Protein AF-A0A9C9DGB1-F1 (afdb_monomer)

Mean predicted aligned error: 21.45 Å

Foldseek 3Di:
DDDDDDDDDDDDDDDDDDDDDDDDDDPPPVVVVVVVVVVCVPVVVVVVVCVVVVPPPDPPPDPDDPPDPPPPPPPPPPPPDPVVVVVVPPPDPDPPPPPPPDDPDDDDDDPPPPPPPPDQQADKDWDWDQDPNETFIWIAGSVRHPIDTLDDDPWYKDQWEAAPVRQKIWTWTCRVVPATFIWIAGRPVRDIDTDDDQQHHWHNWYADNVRPDIDIDTPGGPPPDD

Solvent-accessible surface area (backbone atoms only — not comparable to full-atom values): 14878 Å² total; per-residue (Å²): 138,88,81,85,83,86,88,88,84,92,87,90,85,91,81,84,85,82,81,82,80,87,74,86,81,71,84,70,68,69,63,64,63,58,62,60,54,62,58,48,69,56,50,54,59,52,53,50,51,52,55,64,63,64,64,78,72,73,77,73,79,76,82,74,73,80,85,76,78,78,77,74,78,70,74,73,78,82,80,73,72,54,69,70,61,61,60,67,65,55,71,73,75,75,77,81,74,73,72,78,74,84,71,88,84,76,94,70,78,82,79,78,79,76,71,82,81,80,51,46,91,77,33,74,41,65,44,77,38,85,53,99,91,24,38,22,36,27,38,22,37,51,83,70,46,79,73,39,80,70,52,93,65,101,35,48,31,44,48,64,27,71,40,89,85,68,52,35,36,32,23,16,30,32,76,82,75,82,45,28,27,37,32,42,31,36,68,84,82,66,48,75,43,79,77,54,76,86,41,38,41,29,39,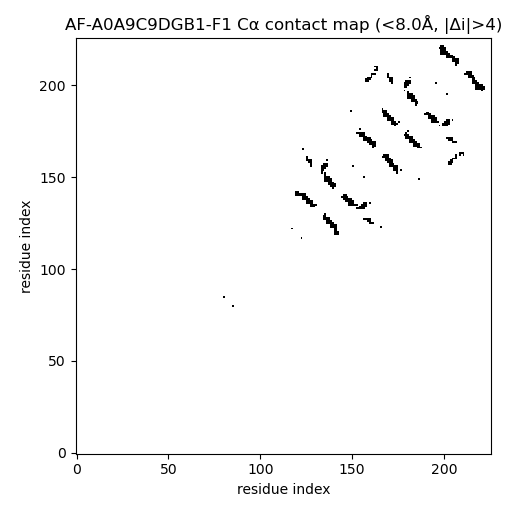60,38,41,68,40,92,84,69,84,47,74,50,65,48,63,74,51,35,83,83,73,88,125

Structure (mmCIF, N/CA/C/O backbone):
data_AF-A0A9C9DGB1-F1
#
_entry.id   AF-A0A9C9DGB1-F1
#
loop_
_atom_site.group_PDB
_atom_site.id
_atom_site.type_symbol
_atom_site.label_atom_id
_atom_site.label_alt_id
_atom_site.label_comp_id
_atom_site.label_asym_id
_atom_site.label_entity_id
_atom_site.label_seq_id
_atom_site.pdbx_PDB_ins_code
_atom_site.Cartn_x
_atom_site.Cartn_y
_atom_site.Cartn_z
_atom_site.occupancy
_atom_site.B_iso_or_equiv
_atom_site.auth_seq_id
_atom_site.auth_comp_id
_atom_site.auth_asym_id
_atom_site.auth_atom_id
_atom_site.pdbx_PDB_model_num
ATOM 1 N N . MET A 1 1 ? -6.571 -62.628 -13.369 1.00 40.06 1 MET A N 1
ATOM 2 C CA . MET A 1 1 ? -6.022 -63.905 -13.867 1.00 40.06 1 MET A CA 1
ATOM 3 C C . MET A 1 1 ? -4.765 -63.594 -14.648 1.00 40.06 1 MET A C 1
ATOM 5 O O . MET A 1 1 ? -4.803 -62.831 -15.600 1.00 40.06 1 MET A O 1
ATOM 9 N N . THR A 1 2 ? -3.661 -64.080 -14.106 1.00 45.34 2 THR A N 1
ATOM 10 C CA . THR A 1 2 ? -2.271 -63.980 -14.550 1.00 45.34 2 THR A CA 1
ATOM 11 C C . THR A 1 2 ? -2.019 -64.816 -15.803 1.00 45.34 2 THR A C 1
ATOM 13 O O . THR A 1 2 ? -2.520 -65.935 -15.855 1.00 45.34 2 THR A O 1
ATOM 16 N N . HIS A 1 3 ? -1.185 -64.341 -16.733 1.00 42.41 3 HIS A N 1
ATOM 17 C CA . HIS A 1 3 ? -0.036 -65.129 -17.202 1.00 42.41 3 HIS A CA 1
ATOM 18 C C . HIS A 1 3 ? 0.876 -64.328 -18.141 1.00 42.41 3 HIS A C 1
ATOM 20 O O . HIS A 1 3 ? 0.521 -64.026 -19.276 1.00 42.41 3 HIS A O 1
ATOM 26 N N . GLU A 1 4 ? 2.079 -64.044 -17.652 1.00 48.31 4 GLU A N 1
ATOM 27 C CA . GLU A 1 4 ? 3.292 -63.985 -18.468 1.00 48.31 4 GLU A CA 1
ATOM 28 C C . GLU A 1 4 ? 3.769 -65.430 -18.726 1.00 48.31 4 GLU A C 1
ATOM 30 O O . GLU A 1 4 ? 3.515 -66.313 -17.893 1.00 48.31 4 GLU A O 1
ATOM 35 N N . PRO A 1 5 ? 4.449 -65.693 -19.852 1.00 57.09 5 PRO A N 1
ATOM 36 C CA . PRO A 1 5 ? 5.752 -66.351 -19.720 1.00 57.09 5 PRO A CA 1
ATOM 37 C C . PRO A 1 5 ? 6.808 -65.850 -20.729 1.00 57.09 5 PRO A C 1
ATOM 39 O O . PRO A 1 5 ? 6.536 -65.720 -21.923 1.00 57.09 5 PRO A O 1
ATOM 42 N N . GLY A 1 6 ? 8.042 -65.643 -20.253 1.00 41.38 6 GLY A N 1
ATOM 43 C CA . GLY A 1 6 ? 9.265 -65.661 -21.075 1.00 41.38 6 GLY A CA 1
ATOM 44 C C . GLY A 1 6 ? 9.753 -67.096 -21.367 1.00 41.38 6 GLY A C 1
ATOM 45 O O . GLY A 1 6 ? 8.985 -68.046 -21.235 1.00 41.38 6 GLY A O 1
ATOM 46 N N . PRO A 1 7 ? 11.062 -67.310 -21.590 1.00 59.88 7 PRO A N 1
ATOM 47 C CA . PRO A 1 7 ? 11.860 -66.903 -22.750 1.00 59.88 7 PRO A CA 1
ATOM 48 C C . PRO A 1 7 ? 12.391 -68.132 -23.533 1.00 59.88 7 PRO A C 1
ATOM 50 O O . PRO A 1 7 ? 12.450 -69.237 -22.997 1.00 59.88 7 PRO A O 1
ATOM 53 N N . HIS A 1 8 ? 12.842 -67.943 -24.781 1.00 46.41 8 HIS A N 1
ATOM 54 C CA . HIS A 1 8 ? 13.548 -68.982 -25.546 1.00 46.41 8 HIS A CA 1
ATOM 55 C C . HIS A 1 8 ? 14.978 -68.577 -25.909 1.00 46.41 8 HIS A C 1
ATOM 57 O O . HIS A 1 8 ? 15.263 -67.452 -26.316 1.00 46.41 8 HIS A O 1
ATOM 63 N N . ASP A 1 9 ? 15.842 -69.563 -25.717 1.00 48.66 9 ASP A N 1
ATOM 64 C CA . ASP A 1 9 ? 17.293 -69.544 -25.669 1.00 48.66 9 ASP A CA 1
ATOM 65 C C . ASP A 1 9 ? 17.915 -69.983 -27.020 1.00 48.66 9 ASP A C 1
ATOM 67 O O . ASP A 1 9 ? 17.241 -70.584 -27.857 1.00 48.66 9 ASP A O 1
ATOM 71 N N . HIS A 1 10 ? 19.232 -69.768 -27.145 1.00 43.69 10 HIS A N 1
ATOM 72 C CA . HIS A 1 10 ? 20.198 -70.486 -28.004 1.00 43.69 10 HIS A CA 1
ATOM 73 C C . HIS A 1 10 ? 20.495 -70.025 -29.463 1.00 43.69 10 HIS A C 1
ATOM 75 O O . HIS A 1 10 ? 19.700 -70.178 -30.383 1.00 43.69 10 HIS A O 1
ATOM 81 N N . ILE A 1 11 ? 21.751 -69.607 -29.722 1.00 46.56 11 ILE A N 1
ATOM 82 C CA . ILE A 1 11 ? 22.844 -70.384 -30.382 1.00 46.56 11 ILE A CA 1
ATOM 83 C C . ILE A 1 11 ? 23.931 -69.464 -30.992 1.00 46.56 11 ILE A C 1
ATOM 85 O O . ILE A 1 11 ? 23.680 -68.501 -31.708 1.00 46.56 11 ILE A O 1
ATOM 89 N N . LEU A 1 12 ? 25.177 -69.860 -30.711 1.00 47.72 12 LEU A N 1
ATOM 90 C CA . LEU A 1 12 ? 26.489 -69.291 -31.035 1.00 47.72 12 LEU A CA 1
ATOM 91 C C . LEU A 1 12 ? 26.911 -69.387 -32.518 1.00 47.72 12 LEU A C 1
ATOM 93 O O . LEU A 1 12 ? 26.633 -70.386 -33.176 1.00 47.72 12 LEU A O 1
ATOM 97 N N . LYS A 1 13 ? 27.730 -68.419 -32.969 1.00 48.12 13 LYS A N 1
ATOM 98 C CA . LYS A 1 13 ? 28.865 -68.519 -33.935 1.00 48.12 13 LYS A CA 1
ATOM 99 C C . LYS A 1 13 ? 29.550 -67.133 -33.950 1.00 48.12 13 LYS A C 1
ATOM 101 O O . LYS A 1 13 ? 28.932 -66.159 -34.342 1.00 48.12 13 LYS A O 1
ATOM 106 N N . GLY A 1 14 ? 30.761 -66.895 -33.444 1.00 40.19 14 GLY A N 1
ATOM 107 C CA . GLY A 1 14 ? 32.017 -67.585 -33.726 1.00 40.19 14 GLY A CA 1
ATOM 108 C C . GLY A 1 14 ? 32.743 -66.927 -34.912 1.00 40.19 14 GLY A C 1
ATOM 109 O O . GLY A 1 14 ? 32.701 -67.468 -36.012 1.00 40.19 14 GLY A O 1
ATOM 110 N N . ARG A 1 15 ? 33.413 -65.773 -34.724 1.00 44.28 15 ARG A N 1
ATOM 111 C CA . ARG A 1 15 ? 34.385 -65.242 -35.705 1.00 44.28 15 ARG A CA 1
ATOM 112 C C . ARG A 1 15 ? 35.565 -64.551 -35.012 1.00 44.28 15 ARG A C 1
ATOM 114 O O . ARG A 1 15 ? 35.394 -63.570 -34.299 1.00 44.28 15 ARG A O 1
ATOM 121 N N . ALA A 1 16 ? 36.754 -65.106 -35.230 1.00 51.16 16 ALA A N 1
ATOM 122 C CA . ALA A 1 16 ? 38.028 -64.675 -34.661 1.00 51.16 16 ALA A CA 1
ATO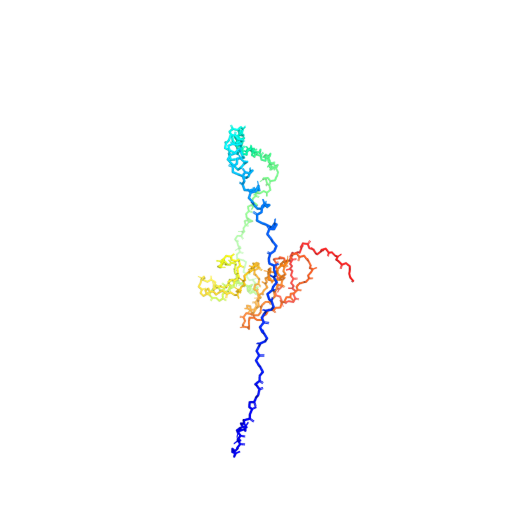M 123 C C . ALA A 1 16 ? 38.501 -63.296 -35.183 1.00 51.16 16 ALA A C 1
ATOM 125 O O . ALA A 1 16 ? 38.245 -62.968 -36.348 1.00 51.16 16 ALA A O 1
ATOM 126 N N . PRO A 1 17 ? 39.243 -62.509 -34.380 1.00 47.97 17 PRO A N 1
ATOM 127 C CA . PRO A 1 17 ? 39.850 -61.256 -34.824 1.00 47.97 17 PRO A CA 1
ATOM 128 C C . PRO A 1 17 ? 41.140 -61.488 -35.636 1.00 47.97 17 PRO A C 1
ATOM 130 O O . PRO A 1 17 ? 42.005 -62.283 -35.272 1.00 47.97 17 PRO A O 1
ATOM 133 N N . ARG A 1 18 ? 41.266 -60.768 -36.760 1.00 46.81 18 ARG A N 1
ATOM 134 C CA . ARG A 1 18 ? 42.451 -60.738 -37.638 1.00 46.81 18 ARG A CA 1
ATOM 135 C C . ARG A 1 18 ? 43.680 -60.183 -36.907 1.00 46.81 18 ARG A C 1
ATOM 137 O O . ARG A 1 18 ? 43.609 -59.124 -36.293 1.00 46.81 18 ARG A O 1
ATOM 144 N N . ALA A 1 19 ? 44.820 -60.850 -37.083 1.00 54.53 19 ALA A N 1
ATOM 145 C CA . ALA A 1 19 ? 46.133 -60.386 -36.643 1.00 54.53 19 ALA A CA 1
ATOM 146 C C . ALA A 1 19 ? 46.572 -59.079 -37.350 1.00 54.53 19 ALA A C 1
ATOM 148 O O . ALA A 1 19 ? 46.277 -58.895 -38.538 1.00 54.53 19 ALA A O 1
ATOM 149 N N . PRO A 1 20 ? 47.320 -58.188 -36.673 1.00 48.75 20 PRO A N 1
ATOM 150 C CA . PRO A 1 20 ? 47.858 -56.980 -37.286 1.00 48.75 20 PRO A CA 1
ATOM 151 C C . PRO A 1 20 ? 49.091 -57.287 -38.152 1.00 48.75 20 PRO A C 1
ATOM 153 O O . PRO A 1 20 ? 50.048 -57.930 -37.723 1.00 48.75 20 PRO A O 1
ATOM 156 N N . ARG A 1 21 ? 49.077 -56.784 -39.393 1.00 46.34 21 ARG A N 1
ATOM 157 C CA . ARG A 1 21 ? 50.212 -56.817 -40.327 1.00 46.34 21 ARG A CA 1
ATOM 158 C C . ARG A 1 21 ? 51.365 -55.951 -39.807 1.00 46.34 21 ARG A C 1
ATOM 160 O O . ARG A 1 21 ? 51.197 -54.764 -39.543 1.00 46.34 21 ARG A O 1
ATOM 167 N N . SER A 1 22 ? 52.551 -56.549 -39.735 1.00 46.19 22 SER A N 1
ATOM 168 C CA . SER A 1 22 ? 53.818 -55.911 -39.381 1.00 46.19 22 SER A CA 1
ATOM 169 C C . SER A 1 22 ? 54.270 -54.906 -40.452 1.00 46.19 22 SER A C 1
ATOM 171 O O . SER A 1 22 ? 54.782 -55.287 -41.507 1.00 46.19 22 SER A O 1
ATOM 173 N N . GLY A 1 23 ? 54.108 -53.611 -40.178 1.00 46.06 23 GLY A N 1
ATOM 174 C CA . GLY A 1 23 ? 54.710 -52.529 -40.958 1.00 46.06 23 GLY A CA 1
ATOM 175 C C . GLY A 1 23 ? 56.120 -52.205 -40.461 1.00 46.06 23 GLY A C 1
ATOM 176 O O . GLY A 1 23 ? 56.299 -51.791 -39.315 1.00 46.06 23 GLY A O 1
ATOM 177 N N . ARG A 1 24 ? 57.121 -52.389 -41.331 1.00 53.22 24 ARG A N 1
ATOM 178 C CA . ARG A 1 24 ? 58.523 -51.958 -41.172 1.00 53.22 24 ARG A CA 1
ATOM 179 C C . ARG A 1 24 ? 58.601 -50.517 -40.638 1.00 53.22 24 ARG A C 1
ATOM 181 O O . ARG A 1 24 ? 58.296 -49.573 -41.361 1.00 53.22 24 ARG A O 1
ATOM 188 N N . ARG A 1 25 ? 59.057 -50.338 -39.393 1.00 46.97 25 ARG A N 1
ATOM 189 C CA . ARG A 1 25 ? 59.368 -49.018 -38.817 1.00 46.97 25 ARG A CA 1
ATOM 190 C C . ARG A 1 25 ? 60.671 -48.484 -39.416 1.00 46.97 25 ARG A C 1
ATOM 192 O O . ARG A 1 25 ? 61.730 -49.082 -39.255 1.00 46.97 25 ARG A O 1
ATOM 199 N N . SER A 1 26 ? 60.574 -47.349 -40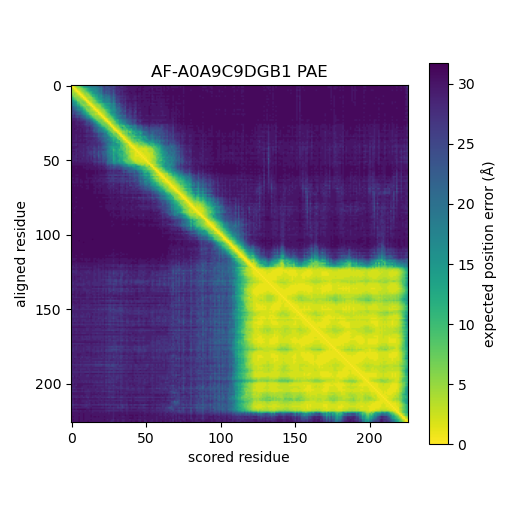.100 1.00 49.81 26 SER A N 1
ATOM 200 C CA . SER A 1 26 ? 61.674 -46.631 -40.739 1.00 49.81 26 SER A CA 1
ATOM 201 C C . SER A 1 26 ? 62.635 -46.013 -39.718 1.00 49.81 26 SER A C 1
ATOM 203 O O . SER A 1 26 ? 62.269 -45.149 -38.921 1.00 49.81 26 SER A O 1
ATOM 205 N N . THR A 1 27 ? 63.906 -46.383 -39.813 1.00 56.22 27 THR A N 1
ATOM 206 C CA . THR A 1 27 ? 65.047 -45.956 -38.983 1.00 56.22 27 THR A CA 1
ATOM 207 C C . THR A 1 27 ? 65.404 -44.460 -39.094 1.00 56.22 27 THR A C 1
ATOM 209 O O . THR A 1 27 ? 66.339 -43.994 -38.448 1.00 56.22 27 THR A O 1
ATOM 212 N N . ARG A 1 28 ? 64.662 -43.670 -39.884 1.00 53.16 28 ARG A N 1
ATOM 213 C CA . ARG A 1 28 ? 64.899 -42.229 -40.106 1.00 53.16 28 ARG A CA 1
ATOM 214 C C . ARG A 1 28 ? 64.311 -41.308 -39.032 1.00 53.16 28 ARG A C 1
ATOM 216 O O . ARG A 1 28 ? 64.759 -40.175 -38.907 1.00 53.16 28 ARG A O 1
ATOM 223 N N . GLN A 1 29 ? 63.363 -41.782 -38.225 1.00 50.12 29 GLN A N 1
ATOM 224 C CA . GLN A 1 29 ? 62.606 -40.918 -37.306 1.00 50.12 29 GLN A CA 1
ATOM 225 C C . GLN A 1 29 ? 63.277 -40.708 -35.938 1.00 50.12 29 GLN A C 1
ATOM 227 O O . GLN A 1 29 ? 62.858 -39.850 -35.174 1.00 50.12 29 GLN A O 1
ATOM 232 N N . ARG A 1 30 ? 64.351 -41.451 -35.633 1.00 51.41 30 ARG A N 1
ATOM 233 C CA . ARG A 1 30 ? 65.087 -41.340 -34.358 1.00 51.41 30 ARG A CA 1
ATOM 234 C C . ARG A 1 30 ? 66.200 -40.287 -34.355 1.00 51.41 30 ARG A C 1
ATOM 236 O O . ARG A 1 30 ? 66.671 -39.921 -33.288 1.00 51.41 30 ARG A O 1
ATOM 243 N N . ARG A 1 31 ? 66.635 -39.800 -35.524 1.00 51.31 31 ARG A N 1
ATOM 244 C CA . ARG A 1 31 ? 67.717 -38.798 -35.614 1.00 51.31 31 ARG A CA 1
ATOM 245 C C . ARG A 1 31 ? 67.215 -37.353 -35.526 1.00 51.31 31 ARG A C 1
ATOM 247 O O . ARG A 1 31 ? 67.960 -36.495 -35.074 1.00 51.31 31 ARG A O 1
ATOM 254 N N . PHE A 1 32 ? 65.955 -37.093 -35.878 1.00 47.75 32 PHE A N 1
ATOM 255 C CA . PHE A 1 32 ? 65.369 -35.748 -35.804 1.00 47.75 32 PHE A CA 1
ATOM 256 C C . PHE A 1 32 ? 64.941 -35.342 -34.387 1.00 47.75 32 PHE A C 1
ATOM 258 O O . PHE A 1 32 ? 65.046 -34.174 -34.030 1.00 47.75 32 PHE A O 1
ATOM 265 N N . THR A 1 33 ? 64.532 -36.294 -33.546 1.00 48.44 33 THR A N 1
ATOM 266 C CA . THR A 1 33 ? 64.154 -36.018 -32.151 1.00 48.44 33 THR A CA 1
ATOM 267 C C . THR A 1 33 ? 65.349 -35.667 -31.265 1.00 48.44 33 THR A C 1
ATOM 269 O O . THR A 1 33 ? 65.185 -34.914 -30.315 1.00 48.44 33 THR A O 1
ATOM 272 N N . ALA A 1 34 ? 66.557 -36.146 -31.578 1.00 46.59 34 ALA A N 1
ATOM 273 C CA . ALA A 1 34 ? 67.745 -35.893 -30.757 1.00 46.59 34 ALA A CA 1
ATOM 274 C C . ALA A 1 34 ? 68.324 -34.471 -30.921 1.00 46.59 34 ALA A C 1
ATOM 276 O O . ALA A 1 34 ? 68.859 -33.918 -29.965 1.00 46.59 34 ALA A O 1
ATOM 277 N N . VAL A 1 35 ? 68.190 -33.850 -32.100 1.00 51.75 35 VAL A N 1
ATOM 278 C CA . VAL A 1 35 ? 68.754 -32.510 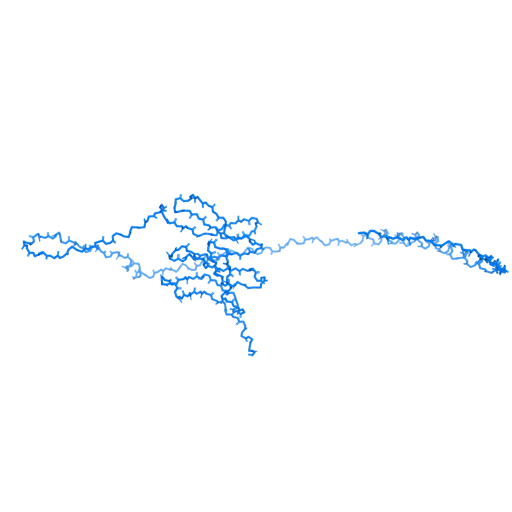-32.370 1.00 51.75 35 VAL A CA 1
ATOM 279 C C . VAL A 1 35 ? 67.880 -31.385 -31.793 1.00 51.75 35 VAL A C 1
ATOM 281 O O . VAL A 1 35 ? 68.400 -30.359 -31.365 1.00 51.75 35 VAL A O 1
ATOM 284 N N . LEU A 1 36 ? 66.564 -31.594 -31.679 1.00 51.06 36 LEU A N 1
ATOM 285 C CA . LEU A 1 36 ? 65.633 -30.627 -31.075 1.00 51.06 36 LEU A CA 1
ATOM 286 C C . LEU A 1 36 ? 65.783 -30.498 -29.546 1.00 51.06 36 LEU A C 1
ATOM 288 O O . LEU A 1 36 ? 65.478 -29.446 -28.989 1.00 51.06 36 LEU A O 1
ATOM 292 N N . ILE A 1 37 ? 66.291 -31.531 -28.867 1.00 52.88 37 ILE A N 1
ATOM 293 C CA . ILE A 1 37 ? 66.419 -31.545 -27.400 1.00 52.88 37 ILE A CA 1
ATOM 294 C C . ILE A 1 37 ? 67.664 -30.767 -26.930 1.00 52.88 37 ILE A C 1
ATOM 296 O O . ILE A 1 37 ? 67.635 -30.168 -25.856 1.00 52.88 37 ILE A O 1
ATOM 300 N N . LEU A 1 38 ? 68.730 -30.683 -27.740 1.00 52.81 38 LEU A N 1
ATOM 301 C CA . LEU A 1 38 ? 69.942 -29.942 -27.357 1.00 52.81 38 LEU A CA 1
ATOM 302 C C . LEU A 1 38 ? 69.770 -28.413 -27.424 1.00 52.81 38 LEU A C 1
ATOM 304 O O . LEU A 1 38 ? 70.355 -27.699 -26.614 1.00 52.81 38 LEU A O 1
ATOM 308 N N . GLY A 1 39 ? 68.948 -27.903 -28.348 1.00 52.22 39 GLY A N 1
ATOM 309 C CA . GLY A 1 39 ? 68.661 -26.465 -28.454 1.00 52.22 39 GLY A CA 1
ATOM 310 C C . GLY A 1 39 ? 67.768 -25.939 -27.323 1.00 52.22 39 GLY A C 1
ATOM 311 O O . GLY A 1 39 ? 67.950 -24.820 -26.849 1.00 52.22 39 GLY A O 1
ATOM 312 N N . ALA A 1 40 ? 66.842 -26.765 -26.826 1.00 54.59 40 ALA A N 1
ATOM 313 C CA . ALA A 1 40 ? 65.947 -26.396 -25.729 1.00 54.59 40 ALA A CA 1
ATOM 314 C C . ALA A 1 40 ? 66.670 -26.283 -24.371 1.00 54.59 40 ALA A C 1
ATOM 316 O O . ALA A 1 40 ? 66.285 -25.462 -23.539 1.00 54.59 40 ALA A O 1
ATOM 317 N N . ALA A 1 41 ? 67.748 -27.049 -24.161 1.00 59.31 41 ALA A N 1
ATOM 318 C CA . ALA A 1 41 ? 68.483 -27.081 -22.895 1.00 59.31 41 ALA A CA 1
ATOM 319 C C . ALA A 1 41 ? 69.227 -25.771 -22.564 1.00 59.31 41 ALA A C 1
ATOM 321 O O . ALA A 1 41 ? 69.462 -25.497 -21.392 1.00 59.31 41 ALA A O 1
ATOM 322 N N . PHE A 1 42 ? 69.551 -24.943 -23.566 1.00 60.03 42 PHE A N 1
ATOM 323 C CA . PHE A 1 42 ? 70.205 -23.639 -23.366 1.00 60.03 42 PHE A CA 1
ATOM 324 C C . PHE A 1 42 ? 69.250 -22.446 -23.490 1.00 60.03 42 PHE A C 1
ATOM 326 O O . PHE A 1 42 ? 69.441 -21.432 -22.822 1.00 60.03 42 PHE A O 1
ATOM 333 N N . ILE A 1 43 ? 68.185 -22.569 -24.286 1.00 66.06 43 ILE A N 1
ATOM 334 C CA . ILE A 1 43 ? 67.216 -21.482 -24.489 1.00 66.06 43 ILE A CA 1
ATOM 335 C C . ILE A 1 43 ? 66.328 -21.286 -23.255 1.00 66.06 43 ILE A C 1
ATOM 337 O O . ILE A 1 43 ? 66.054 -20.151 -22.871 1.00 66.06 43 ILE A O 1
ATOM 341 N N . ILE A 1 44 ? 65.914 -22.373 -22.598 1.00 68.12 44 ILE A N 1
ATOM 342 C CA . ILE A 1 44 ? 65.048 -22.310 -21.413 1.00 68.12 44 ILE A CA 1
ATOM 343 C C . ILE A 1 44 ? 65.735 -21.607 -20.226 1.00 68.12 44 ILE A C 1
ATOM 345 O O . ILE A 1 44 ? 65.126 -20.680 -19.692 1.00 68.12 44 ILE A O 1
ATOM 349 N N . PRO A 1 45 ? 66.982 -21.934 -19.821 1.00 66.62 45 PRO A N 1
ATOM 350 C CA . PRO A 1 45 ? 67.637 -21.198 -18.740 1.00 66.62 45 PRO A CA 1
ATOM 351 C C . PRO A 1 45 ? 67.948 -19.743 -19.122 1.00 66.62 45 PRO A C 1
ATOM 353 O O . PRO A 1 45 ? 67.834 -18.865 -18.273 1.00 66.62 45 PRO A O 1
ATOM 356 N N . MET A 1 46 ? 68.257 -19.446 -20.392 1.00 70.62 46 MET A N 1
ATOM 357 C CA . MET A 1 46 ? 68.494 -18.071 -20.858 1.00 70.62 46 MET A CA 1
ATOM 358 C C . MET A 1 46 ? 67.220 -17.204 -20.817 1.00 70.62 46 MET A C 1
ATOM 360 O O . MET A 1 46 ? 67.268 -16.058 -20.372 1.00 70.62 46 MET A O 1
ATOM 364 N N . LEU A 1 47 ? 66.067 -17.754 -21.218 1.00 68.19 47 LEU A N 1
ATOM 365 C CA . LEU A 1 47 ? 64.759 -17.100 -21.071 1.00 68.19 47 LEU A CA 1
ATOM 366 C C . LEU A 1 47 ? 64.373 -16.914 -19.600 1.00 68.19 47 LEU A C 1
ATOM 368 O O . LEU A 1 47 ? 63.788 -15.893 -19.245 1.00 68.19 47 LEU A O 1
ATOM 372 N N . LEU A 1 48 ? 64.729 -17.870 -18.738 1.00 68.31 48 LEU A N 1
ATOM 373 C CA . LEU A 1 48 ? 64.461 -17.792 -17.305 1.00 68.31 48 LEU A CA 1
ATOM 374 C C . LEU A 1 48 ? 65.298 -16.688 -16.637 1.00 68.31 48 LEU A C 1
ATOM 376 O O . LEU A 1 48 ? 64.769 -15.919 -15.842 1.00 68.31 48 LEU A O 1
ATOM 380 N N . VAL A 1 49 ? 66.569 -16.533 -17.025 1.00 68.44 49 VAL A N 1
ATOM 381 C CA . VAL A 1 49 ? 67.434 -15.425 -16.580 1.00 68.44 49 VAL A CA 1
ATOM 382 C C . VAL A 1 49 ? 66.896 -14.074 -17.069 1.00 68.44 49 VAL A C 1
ATOM 384 O O . VAL A 1 49 ? 66.818 -13.133 -16.283 1.00 68.44 49 VAL A O 1
ATOM 387 N N . LEU A 1 50 ? 66.437 -13.971 -18.321 1.00 65.88 50 LEU A N 1
ATOM 388 C CA . LEU A 1 50 ? 65.803 -12.747 -18.837 1.00 65.88 50 LEU A CA 1
ATOM 389 C C . LEU A 1 50 ? 64.479 -12.410 -18.130 1.00 65.88 50 LEU A C 1
ATOM 391 O O . LEU A 1 50 ? 64.187 -11.233 -17.925 1.00 65.88 50 LEU A O 1
ATOM 395 N N . LEU A 1 51 ? 63.704 -13.408 -17.698 1.00 68.06 51 LEU A N 1
ATOM 396 C CA . LEU A 1 51 ? 62.507 -13.201 -16.873 1.00 68.06 51 LEU A CA 1
ATOM 397 C C . LEU A 1 51 ? 62.849 -12.741 -15.450 1.00 68.06 51 LEU A C 1
ATOM 399 O O . LEU A 1 51 ? 62.163 -11.866 -14.921 1.00 68.06 51 LEU A O 1
ATOM 403 N N . ILE A 1 52 ? 63.915 -13.279 -14.850 1.00 63.94 52 ILE A N 1
ATOM 404 C CA . ILE A 1 52 ? 64.366 -12.901 -13.502 1.00 63.94 52 ILE A CA 1
ATOM 405 C C . ILE A 1 52 ? 64.937 -11.472 -13.494 1.00 63.94 52 ILE A C 1
ATOM 407 O O . ILE A 1 52 ? 64.593 -10.684 -12.616 1.00 63.94 52 ILE A O 1
ATOM 411 N N . PHE A 1 53 ? 65.744 -11.093 -14.492 1.00 60.69 53 PHE A N 1
ATOM 412 C CA . PHE A 1 53 ? 66.309 -9.738 -14.589 1.00 60.69 53 PHE A CA 1
ATOM 413 C C . PHE A 1 53 ? 65.346 -8.705 -15.207 1.00 60.69 53 PHE A C 1
ATOM 415 O O . PHE A 1 53 ? 65.480 -7.510 -14.947 1.00 60.69 53 PHE A O 1
ATOM 422 N N . GLY A 1 54 ? 64.334 -9.134 -15.967 1.00 56.78 54 GLY A N 1
ATOM 423 C CA . GLY A 1 54 ? 63.349 -8.253 -16.609 1.00 56.78 54 GLY A CA 1
ATOM 424 C C . GLY A 1 54 ? 62.291 -7.653 -15.672 1.00 56.78 54 GLY A C 1
ATOM 425 O O . GLY A 1 54 ? 61.576 -6.734 -16.072 1.00 56.78 54 GLY A O 1
ATOM 426 N N . GLN A 1 55 ? 62.181 -8.129 -14.427 1.00 57.59 55 GLN A N 1
ATOM 427 C CA . GLN A 1 55 ? 61.194 -7.626 -13.456 1.00 57.59 55 GLN A CA 1
ATOM 428 C C . GLN A 1 55 ? 61.746 -6.558 -12.496 1.00 57.59 55 GLN A C 1
ATOM 430 O O . GLN A 1 55 ? 60.980 -5.950 -11.752 1.00 57.59 55 GLN A O 1
ATOM 435 N N . ALA A 1 56 ? 63.047 -6.254 -12.540 1.00 56.66 56 ALA A N 1
ATOM 436 C CA . ALA A 1 56 ? 63.675 -5.310 -11.609 1.00 56.66 56 ALA A CA 1
ATOM 437 C C . ALA A 1 56 ? 63.507 -3.815 -11.982 1.00 56.66 56 ALA A C 1
ATOM 439 O O . ALA A 1 56 ? 64.019 -2.947 -11.280 1.00 56.66 56 ALA A O 1
ATOM 440 N N . GLY A 1 57 ? 62.794 -3.488 -13.068 1.00 58.22 57 GLY A N 1
ATOM 441 C CA . GLY A 1 57 ? 62.706 -2.116 -13.597 1.00 58.22 57 GLY A CA 1
ATOM 442 C C . GLY A 1 57 ? 61.360 -1.400 -13.449 1.00 58.22 57 GLY A C 1
ATOM 443 O O . GLY A 1 57 ? 61.279 -0.203 -13.721 1.00 58.22 57 GLY A O 1
ATOM 444 N N . ARG A 1 58 ? 60.283 -2.073 -13.027 1.00 62.12 58 ARG A N 1
ATOM 445 C CA . ARG A 1 58 ? 58.969 -1.419 -12.909 1.00 62.12 58 ARG A CA 1
ATOM 446 C C . ARG A 1 58 ? 58.804 -0.840 -11.513 1.00 62.12 58 ARG A C 1
ATOM 448 O O . ARG A 1 58 ? 58.266 -1.492 -10.621 1.00 62.12 58 ARG A O 1
ATOM 455 N N . ARG A 1 59 ? 59.263 0.403 -11.328 1.00 59.38 59 ARG A N 1
ATOM 456 C CA . ARG A 1 59 ? 58.843 1.237 -10.193 1.00 59.38 59 ARG A CA 1
ATOM 457 C C . ARG A 1 59 ? 57.316 1.206 -10.157 1.00 59.38 59 ARG A C 1
ATOM 459 O O . ARG A 1 59 ? 56.675 1.703 -11.080 1.00 59.38 59 ARG A O 1
ATOM 466 N N . ARG A 1 60 ? 56.737 0.555 -9.145 1.00 63.22 60 ARG A N 1
ATOM 467 C CA . ARG A 1 60 ? 55.288 0.591 -8.937 1.00 63.22 60 ARG A CA 1
ATOM 468 C C . ARG A 1 60 ? 54.916 2.065 -8.741 1.00 63.22 60 ARG A C 1
ATOM 470 O O . ARG A 1 60 ? 55.545 2.700 -7.891 1.00 63.22 60 ARG A O 1
ATOM 477 N N . PRO A 1 61 ? 53.980 2.633 -9.520 1.00 61.38 61 PRO A N 1
ATOM 478 C CA . PRO A 1 61 ? 53.498 3.971 -9.231 1.00 61.38 61 PRO A CA 1
ATOM 479 C C . PRO A 1 61 ? 52.916 3.942 -7.817 1.00 61.38 61 PRO A C 1
ATOM 481 O O . PRO A 1 61 ? 52.139 3.049 -7.474 1.00 61.38 61 PRO A O 1
ATOM 484 N N . ILE A 1 62 ? 53.373 4.866 -6.976 1.00 71.44 62 ILE A N 1
ATOM 485 C CA . ILE A 1 62 ? 52.813 5.073 -5.641 1.00 71.44 62 ILE A CA 1
ATOM 486 C C . ILE A 1 62 ? 51.314 5.334 -5.847 1.00 71.44 62 ILE A C 1
ATOM 488 O O . ILE A 1 62 ? 50.990 6.190 -6.673 1.00 71.44 62 ILE A O 1
ATOM 492 N N . PRO A 1 63 ? 50.400 4.612 -5.171 1.00 63.50 63 PRO A N 1
ATOM 493 C CA . PRO A 1 63 ? 48.984 4.922 -5.268 1.00 63.50 63 PRO A CA 1
ATOM 494 C C . PRO A 1 63 ? 48.784 6.337 -4.726 1.00 63.50 63 PRO A C 1
ATOM 496 O O . PRO A 1 63 ? 48.940 6.581 -3.530 1.00 63.50 63 PRO A O 1
ATOM 499 N N . THR A 1 64 ? 48.494 7.289 -5.609 1.00 73.50 64 THR A N 1
ATOM 500 C CA . THR A 1 64 ? 48.001 8.599 -5.191 1.00 73.50 64 THR A CA 1
ATOM 501 C C . THR A 1 64 ? 46.686 8.364 -4.454 1.00 73.50 64 THR A C 1
ATOM 503 O O . THR A 1 64 ? 45.792 7.744 -5.042 1.00 73.50 64 THR A O 1
ATOM 506 N N . PRO A 1 65 ? 46.546 8.801 -3.189 1.00 73.25 65 PRO A N 1
ATOM 507 C CA . PRO A 1 65 ? 45.251 8.758 -2.529 1.00 73.25 65 PRO A CA 1
ATOM 508 C C . PRO A 1 65 ? 44.247 9.543 -3.385 1.00 73.25 65 PRO A C 1
ATOM 510 O O . PRO A 1 65 ? 44.642 10.531 -4.017 1.00 73.25 65 PRO A O 1
ATOM 513 N N . PRO A 1 66 ? 42.973 9.116 -3.456 1.00 71.25 66 PRO A N 1
ATOM 514 C CA . PRO A 1 66 ? 41.965 9.890 -4.159 1.00 71.25 66 PRO A CA 1
ATOM 515 C C . PRO A 1 66 ? 41.965 11.308 -3.589 1.00 71.25 66 PRO A C 1
ATOM 517 O O . PRO A 1 66 ? 41.987 11.505 -2.373 1.00 71.25 66 PRO A O 1
ATOM 520 N N . PHE A 1 67 ? 41.992 12.296 -4.477 1.00 68.31 67 PHE A N 1
ATOM 521 C CA . PHE A 1 67 ? 41.840 13.687 -4.093 1.00 68.31 67 PHE A CA 1
ATOM 522 C C . PHE A 1 67 ? 40.419 13.869 -3.550 1.00 68.31 67 PHE A C 1
ATOM 524 O O . PHE A 1 67 ? 39.459 13.958 -4.311 1.00 68.31 67 PHE A O 1
ATOM 531 N N . VAL A 1 68 ? 40.276 13.847 -2.225 1.00 58.91 68 VAL A N 1
ATOM 532 C CA . VAL A 1 68 ? 39.010 14.141 -1.554 1.00 58.91 68 VAL A CA 1
ATOM 533 C C . VAL A 1 68 ? 38.872 15.658 -1.513 1.00 58.91 68 VAL A C 1
ATOM 535 O O . VAL A 1 68 ? 39.503 16.323 -0.691 1.00 58.91 68 VAL A O 1
ATOM 538 N N . GLN A 1 69 ? 38.069 16.222 -2.418 1.00 58.06 69 GLN A N 1
ATOM 539 C CA . GLN A 1 69 ? 37.595 17.591 -2.240 1.00 58.06 69 GLN A CA 1
ATOM 540 C C . GLN A 1 69 ? 36.597 17.596 -1.091 1.00 58.06 69 GLN A C 1
ATOM 542 O O . GLN A 1 69 ? 35.467 17.132 -1.225 1.00 58.06 69 GLN A O 1
ATOM 547 N N . PHE A 1 70 ? 37.010 18.152 0.039 1.00 60.91 70 PHE A N 1
ATOM 548 C CA . PHE A 1 70 ? 36.061 18.613 1.035 1.00 60.91 70 PHE A CA 1
ATOM 549 C C . PHE A 1 70 ? 35.427 19.885 0.480 1.00 60.91 70 PHE A C 1
ATOM 551 O O . PHE A 1 70 ? 36.010 20.967 0.543 1.00 60.91 70 PHE A O 1
ATOM 558 N N . VAL A 1 71 ? 34.252 19.746 -0.131 1.00 57.34 71 VAL A N 1
ATOM 559 C CA . VAL A 1 71 ? 33.393 20.897 -0.390 1.00 57.34 71 VAL A CA 1
ATOM 560 C C . VAL A 1 71 ? 32.851 21.305 0.969 1.00 57.34 71 VAL A C 1
ATOM 562 O O . VAL A 1 71 ? 31.950 20.667 1.509 1.00 57.34 71 VAL A O 1
ATOM 565 N N . THR A 1 72 ? 33.446 22.334 1.566 1.00 62.81 72 THR A N 1
ATOM 566 C CA . THR A 1 72 ? 32.836 22.992 2.715 1.00 62.81 72 THR A CA 1
ATOM 567 C C . THR A 1 72 ? 31.482 23.490 2.237 1.00 62.81 72 THR A C 1
ATOM 569 O O . THR A 1 72 ? 31.427 24.315 1.322 1.00 62.81 72 THR A O 1
ATOM 572 N N . ALA A 1 73 ? 30.394 22.951 2.795 1.00 52.25 73 ALA A N 1
ATOM 573 C CA . ALA A 1 73 ? 29.065 23.476 2.538 1.00 52.25 73 ALA A CA 1
ATOM 574 C C . ALA A 1 73 ? 29.121 24.974 2.843 1.00 52.25 73 ALA A C 1
ATOM 576 O O . ALA A 1 73 ? 29.320 25.381 3.989 1.00 52.25 73 ALA A O 1
ATOM 577 N N . THR A 1 74 ? 29.039 25.796 1.798 1.00 64.00 74 THR A N 1
ATOM 578 C CA . THR A 1 74 ? 28.802 27.220 1.995 1.00 64.00 74 THR A CA 1
ATOM 579 C C . THR A 1 74 ? 27.437 27.265 2.648 1.00 64.00 74 THR A C 1
ATOM 581 O O . THR A 1 74 ? 26.479 26.746 2.071 1.00 64.00 74 THR A O 1
ATOM 584 N N . ALA A 1 75 ? 27.376 27.756 3.890 1.00 65.25 75 ALA A N 1
ATOM 585 C CA . ALA A 1 75 ? 26.111 27.910 4.588 1.00 65.25 75 ALA A CA 1
ATOM 586 C C . ALA A 1 75 ? 25.130 28.579 3.613 1.00 65.25 75 ALA A C 1
ATOM 588 O O . ALA A 1 75 ? 25.533 29.543 2.946 1.00 65.25 75 ALA A O 1
ATOM 589 N N . PRO A 1 76 ? 23.903 28.047 3.453 1.00 67.12 76 PRO A N 1
ATOM 590 C CA . PRO A 1 76 ? 22.929 28.691 2.589 1.00 67.12 76 PRO A CA 1
ATOM 591 C C . PRO A 1 76 ? 22.845 30.162 3.009 1.00 67.12 76 PRO A C 1
ATOM 593 O O . PRO A 1 76 ? 22.949 30.438 4.212 1.00 67.12 76 PRO A O 1
ATOM 596 N N . PRO A 1 77 ? 22.721 31.111 2.062 1.00 68.56 77 PRO A N 1
ATOM 597 C CA . PRO A 1 77 ? 22.519 32.501 2.439 1.00 68.56 77 PRO A CA 1
ATOM 598 C C . PRO A 1 77 ? 21.366 32.521 3.437 1.00 68.56 77 PRO A C 1
ATOM 600 O O . PRO A 1 77 ? 20.330 31.905 3.181 1.00 68.56 77 PRO A O 1
ATOM 603 N N . ALA A 1 78 ? 21.587 33.131 4.602 1.00 64.44 78 ALA A N 1
ATOM 604 C CA . ALA A 1 78 ? 20.544 33.272 5.597 1.00 64.44 78 ALA A CA 1
ATOM 605 C C . ALA A 1 78 ? 19.384 33.991 4.908 1.00 64.44 78 ALA A C 1
ATOM 607 O O . ALA A 1 78 ? 19.474 35.176 4.587 1.00 64.44 78 ALA A O 1
ATOM 608 N N . VAL A 1 79 ? 18.329 33.245 4.586 1.00 64.75 79 VAL A N 1
ATOM 609 C CA . VAL A 1 79 ? 17.091 33.826 4.090 1.00 64.75 79 VAL A CA 1
ATOM 610 C C . VAL A 1 79 ? 16.451 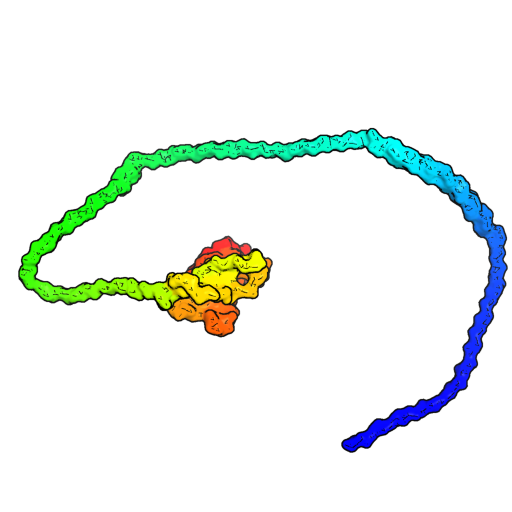34.451 5.315 1.00 64.75 79 VAL A C 1
ATOM 612 O O . VAL A 1 79 ? 15.709 33.807 6.053 1.00 64.75 79 VAL A O 1
ATOM 615 N N . GLU A 1 80 ? 16.835 35.692 5.591 1.00 69.94 80 GLU A N 1
ATOM 616 C CA . GLU A 1 80 ? 16.181 36.505 6.598 1.00 69.94 80 GLU A CA 1
ATOM 617 C C . GLU A 1 80 ? 14.756 36.753 6.111 1.00 69.94 80 GLU A C 1
ATOM 619 O O . GLU A 1 80 ? 14.516 37.441 5.116 1.00 69.94 80 GLU A O 1
ATOM 624 N N . LEU A 1 81 ? 13.794 36.118 6.780 1.00 68.50 81 LEU A N 1
ATOM 625 C CA . LEU A 1 81 ? 12.386 36.360 6.514 1.00 68.50 81 LEU A CA 1
ATOM 626 C C . LEU A 1 81 ? 12.112 37.851 6.768 1.00 68.50 81 LEU A C 1
ATOM 628 O O . LEU A 1 81 ? 12.503 38.366 7.820 1.00 68.50 81 LEU A O 1
ATOM 632 N N . PRO A 1 82 ? 11.451 38.564 5.840 1.00 75.12 82 PRO A N 1
ATOM 633 C CA . PRO A 1 82 ? 11.155 39.976 6.031 1.00 75.12 82 PRO A CA 1
ATOM 634 C C . PRO A 1 82 ? 10.358 40.161 7.325 1.00 75.12 82 PRO A C 1
ATOM 636 O O . PRO A 1 82 ? 9.469 39.365 7.625 1.00 75.12 82 PRO A O 1
ATOM 639 N N . ALA A 1 83 ? 10.636 41.221 8.087 1.00 64.50 83 ALA A N 1
ATOM 640 C CA . ALA A 1 83 ? 10.002 41.462 9.389 1.00 64.50 83 ALA A CA 1
ATOM 641 C C . ALA A 1 83 ? 8.459 41.426 9.335 1.00 64.50 83 ALA A C 1
ATOM 643 O O . ALA A 1 83 ? 7.817 41.004 10.293 1.00 64.50 83 ALA A O 1
ATOM 644 N N . ALA A 1 84 ? 7.865 41.780 8.192 1.00 62.16 84 ALA A N 1
ATOM 645 C CA . ALA A 1 84 ? 6.428 41.663 7.948 1.00 62.16 84 ALA A CA 1
ATOM 646 C C . ALA A 1 84 ? 5.907 40.209 8.008 1.00 62.16 84 ALA A C 1
ATOM 648 O O . ALA A 1 84 ? 4.803 39.969 8.490 1.00 62.16 84 ALA A O 1
ATOM 649 N N . PHE A 1 85 ? 6.703 39.228 7.573 1.00 61.62 85 PHE A N 1
ATOM 650 C CA . PHE A 1 85 ? 6.364 37.805 7.664 1.00 61.62 85 PHE A CA 1
ATOM 651 C C . PHE A 1 85 ? 6.379 37.325 9.122 1.00 61.62 85 PHE A C 1
ATOM 653 O O . PHE A 1 85 ? 5.458 36.633 9.552 1.00 61.62 85 PHE A O 1
ATOM 660 N N . LEU A 1 86 ? 7.354 37.774 9.920 1.00 56.41 86 LEU A N 1
ATOM 661 C CA . LEU A 1 86 ? 7.406 37.477 11.357 1.00 56.41 86 LEU A CA 1
ATOM 662 C C . LEU A 1 86 ? 6.284 38.173 12.145 1.00 56.41 86 LEU A C 1
ATOM 664 O O . LEU A 1 86 ? 5.775 37.608 13.108 1.00 56.41 86 LEU A O 1
ATOM 668 N N . GLN A 1 87 ? 5.839 39.355 11.712 1.00 61.41 87 GLN A N 1
ATOM 669 C CA . GLN A 1 87 ? 4.680 40.041 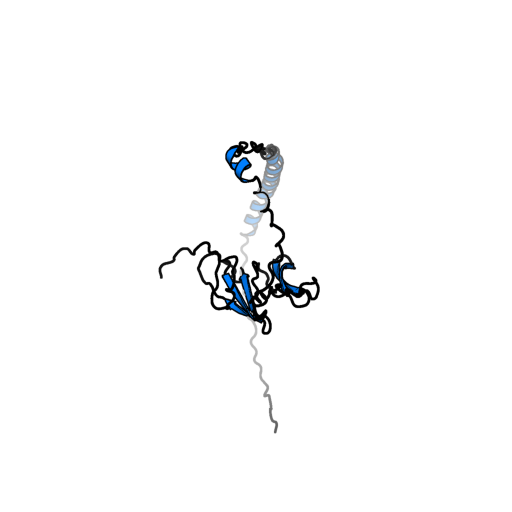12.295 1.00 61.41 87 GLN A CA 1
ATOM 670 C C . GLN A 1 87 ? 3.347 39.345 11.977 1.00 61.41 87 GLN A C 1
ATOM 672 O O . GLN A 1 87 ? 2.405 39.473 12.754 1.00 61.41 87 GLN A O 1
ATOM 677 N N . SER A 1 88 ? 3.269 38.559 10.894 1.00 57.72 88 SER A N 1
ATOM 678 C CA . SER A 1 88 ? 2.083 37.744 10.577 1.00 57.72 88 SER A CA 1
ATOM 679 C C . SER A 1 88 ? 1.963 36.466 11.421 1.00 57.72 88 SER A C 1
ATOM 681 O O . SER A 1 88 ? 0.875 35.912 11.542 1.00 57.72 88 SER A O 1
ATOM 683 N N . LEU A 1 89 ? 3.064 36.024 12.047 1.00 50.31 89 LEU A N 1
ATOM 684 C CA . LEU A 1 89 ? 3.097 34.895 12.989 1.00 50.31 89 LEU A CA 1
ATOM 685 C C . LEU A 1 89 ? 2.696 35.296 14.415 1.00 50.31 89 LEU A C 1
ATOM 687 O O . LEU A 1 89 ? 2.619 34.435 15.293 1.00 50.31 89 LEU A O 1
ATOM 691 N N . SER A 1 90 ? 2.433 36.584 14.662 1.00 57.56 90 SER A N 1
ATOM 692 C CA . SER A 1 90 ? 1.785 37.019 15.894 1.00 57.56 90 SER A CA 1
ATOM 693 C C . SER A 1 90 ? 0.392 36.409 15.922 1.00 57.56 90 SER A C 1
ATOM 695 O O . SER A 1 90 ? -0.532 36.934 15.300 1.00 57.56 90 SER A O 1
ATOM 697 N N . ALA A 1 91 ? 0.261 35.294 16.643 1.00 54.41 91 ALA A N 1
ATOM 698 C CA . ALA A 1 91 ? -1.009 34.703 17.011 1.00 54.41 91 ALA A CA 1
ATOM 699 C C . ALA A 1 91 ? -1.974 35.834 17.374 1.00 54.41 91 ALA A C 1
ATOM 701 O O . ALA A 1 91 ? -1.718 36.614 18.294 1.00 54.41 91 ALA A O 1
ATOM 702 N N . THR A 1 92 ? -3.048 35.968 16.595 1.00 59.38 92 THR A N 1
ATOM 703 C CA . THR A 1 92 ? -4.174 36.802 17.002 1.00 59.38 92 THR A CA 1
ATOM 704 C C . THR A 1 92 ? -4.533 36.344 18.414 1.00 59.38 92 THR A C 1
ATOM 706 O O . THR A 1 92 ? -4.671 35.129 18.604 1.00 59.38 92 THR A O 1
ATOM 709 N N . PRO A 1 93 ? -4.604 37.242 19.419 1.00 64.69 93 PRO A N 1
ATOM 710 C CA . PRO A 1 93 ? -5.058 36.827 20.735 1.00 64.69 93 PRO A CA 1
ATOM 711 C C . PRO A 1 93 ? -6.386 36.093 20.530 1.00 64.69 93 PRO A C 1
ATOM 713 O O . PRO A 1 93 ? -7.207 36.573 19.737 1.00 64.69 93 PRO A O 1
ATOM 716 N N . PRO A 1 94 ? -6.567 34.902 21.132 1.00 60.69 94 PRO A N 1
ATOM 717 C CA . PRO A 1 94 ? -7.814 34.171 20.982 1.00 60.69 94 PRO A CA 1
ATOM 718 C C . PRO A 1 94 ? -8.946 35.154 21.286 1.00 60.69 94 PRO A C 1
ATOM 720 O O . PRO A 1 94 ? -8.805 35.917 22.248 1.00 60.69 94 PRO A O 1
ATOM 723 N N . PRO A 1 95 ? -10.002 35.221 20.452 1.00 61.25 95 PRO A N 1
ATOM 724 C CA . PRO A 1 95 ? -11.083 36.162 20.691 1.00 61.25 95 PRO A CA 1
ATOM 725 C C . PRO A 1 95 ? -11.518 35.987 22.141 1.00 61.25 95 PRO A C 1
ATOM 727 O O . PRO A 1 95 ? -11.758 34.853 22.566 1.00 61.25 95 PRO A O 1
ATOM 730 N N . GLU A 1 96 ? -11.537 37.081 22.908 1.00 63.31 96 GLU A N 1
ATOM 731 C CA . GLU A 1 96 ? -12.075 37.056 24.261 1.00 63.31 96 GLU A CA 1
ATOM 732 C C . GLU A 1 96 ? -13.500 36.532 24.137 1.00 63.31 96 GLU A C 1
ATOM 734 O O . GLU A 1 96 ? -14.405 37.225 23.665 1.00 63.31 96 GLU A O 1
ATOM 739 N N . PHE A 1 97 ? -13.685 35.260 24.485 1.00 51.06 97 PHE A N 1
ATOM 740 C CA . PHE A 1 97 ? -15.002 34.685 24.612 1.00 51.06 97 PHE A CA 1
ATOM 741 C C . PHE A 1 97 ? -15.619 35.435 25.780 1.00 51.06 97 PHE A C 1
ATOM 743 O O . PHE A 1 97 ? -15.339 35.135 26.942 1.00 51.06 97 PHE A O 1
ATOM 750 N N . LEU A 1 98 ? -16.413 36.459 25.465 1.00 51.09 98 LEU A N 1
ATOM 751 C CA . LEU A 1 98 ? -17.348 37.032 26.411 1.00 51.09 98 LEU A CA 1
ATOM 752 C C . LEU A 1 98 ? -18.087 35.836 27.000 1.00 51.09 98 LEU A C 1
ATOM 754 O O . LEU A 1 98 ? -18.798 35.129 26.280 1.00 51.09 98 LEU A O 1
ATOM 758 N N . ALA A 1 99 ? -17.831 35.552 28.278 1.00 57.78 99 ALA A N 1
ATOM 759 C CA . ALA A 1 99 ? -18.543 34.507 28.984 1.00 57.78 99 ALA A CA 1
ATOM 760 C C . ALA A 1 99 ? -20.034 34.751 28.719 1.00 57.78 99 ALA A C 1
ATOM 762 O O . ALA A 1 99 ? -20.485 35.891 28.894 1.00 57.78 99 ALA A O 1
ATOM 763 N N . PRO A 1 100 ? -20.786 33.753 28.221 1.00 49.19 100 PRO A N 1
ATOM 764 C CA . PRO A 1 100 ? -22.164 33.979 27.841 1.00 49.19 100 PRO A CA 1
ATOM 765 C C . PRO A 1 100 ? -22.908 34.454 29.084 1.00 49.19 100 PRO A C 1
ATOM 767 O O . PRO A 1 100 ? -23.100 33.705 30.041 1.00 49.19 100 PRO A O 1
ATOM 770 N N . THR A 1 101 ? -23.296 35.730 29.088 1.00 56.47 101 THR A N 1
ATOM 771 C CA . THR A 1 101 ? -24.306 36.216 30.019 1.00 56.47 101 THR A CA 1
ATOM 772 C C . THR A 1 101 ? -25.531 35.369 29.737 1.00 56.47 101 THR A C 1
ATOM 774 O O . THR A 1 101 ? -26.058 35.406 28.626 1.00 56.47 101 THR A O 1
ATOM 777 N N . ALA A 1 102 ? -25.911 34.534 30.701 1.00 48.03 102 ALA A N 1
ATOM 778 C CA . ALA A 1 102 ? -27.049 33.647 30.575 1.00 48.03 102 ALA A CA 1
ATOM 779 C C . ALA A 1 102 ? -28.300 34.482 30.269 1.00 48.03 102 ALA A C 1
ATOM 781 O O . ALA A 1 102 ? -28.892 35.094 31.157 1.00 48.03 102 ALA A O 1
ATOM 782 N N . ALA A 1 103 ? -28.683 34.529 28.995 1.00 51.91 103 ALA A N 1
ATOM 783 C CA . ALA A 1 103 ? -29.989 34.995 28.581 1.00 51.91 103 ALA A CA 1
ATOM 784 C C . ALA A 1 103 ? -30.996 33.883 28.913 1.00 51.91 103 ALA A C 1
ATOM 786 O O . ALA A 1 103 ? -30.761 32.722 28.559 1.00 51.91 103 ALA A O 1
ATOM 787 N N . PRO A 1 104 ? -32.107 34.181 29.602 1.00 52.28 104 PRO A N 1
ATOM 788 C CA . PRO A 1 104 ? -33.117 33.177 29.859 1.00 52.28 104 PRO A CA 1
ATOM 789 C C . PRO A 1 104 ? -33.884 32.889 28.566 1.00 52.28 104 PRO A C 1
ATOM 791 O O . PRO A 1 104 ? -34.516 33.771 27.994 1.00 52.28 104 PRO A O 1
ATOM 794 N N . GLY A 1 105 ? -33.860 31.621 28.154 1.00 57.56 105 GLY A N 1
ATOM 795 C CA . GLY A 1 105 ? -34.854 31.038 27.260 1.00 57.56 105 GLY A CA 1
ATOM 796 C C . GLY A 1 105 ? -34.581 31.205 25.769 1.00 57.56 105 GLY A C 1
ATOM 797 O O . GLY A 1 105 ? -34.911 32.218 25.169 1.00 57.56 105 GLY A O 1
ATOM 798 N N . THR A 1 106 ? -34.087 30.141 25.143 1.00 46.16 106 THR A N 1
ATOM 799 C CA . THR A 1 106 ? -34.769 29.441 24.040 1.00 46.16 106 THR A CA 1
ATOM 800 C C . THR A 1 106 ? -34.039 28.115 23.852 1.00 46.16 106 THR A C 1
ATOM 802 O O . THR A 1 106 ? -32.825 28.086 23.673 1.00 46.16 106 THR A O 1
ATOM 805 N N . ALA A 1 107 ? -34.774 27.010 23.962 1.00 55.81 107 ALA A N 1
ATOM 806 C CA . ALA A 1 107 ? -34.261 25.663 23.767 1.00 55.81 107 ALA A CA 1
ATOM 807 C C . ALA A 1 107 ? -33.796 25.483 22.310 1.00 55.81 107 ALA A C 1
ATOM 809 O O . ALA A 1 107 ? -34.600 25.229 21.417 1.00 55.81 107 ALA A O 1
ATOM 810 N N . GLY A 1 108 ? -32.496 25.651 22.074 1.00 47.84 108 GLY A N 1
ATOM 811 C CA . GLY A 1 108 ? -31.825 25.213 20.857 1.00 47.84 108 GLY A CA 1
ATOM 812 C C . GLY A 1 108 ? -31.414 23.752 21.010 1.00 47.84 108 GLY A C 1
ATOM 813 O O . GLY A 1 108 ? -30.841 23.378 22.030 1.00 47.84 108 GLY A O 1
ATOM 814 N N . SER A 1 109 ? -31.756 22.939 20.011 1.00 54.34 109 SER A N 1
ATOM 815 C CA . SER A 1 109 ? -31.393 21.522 19.877 1.00 54.34 109 SER A CA 1
ATOM 816 C C . SER A 1 109 ? -29.950 21.245 20.334 1.00 54.34 109 SER A C 1
ATOM 818 O O . SER A 1 109 ? -29.073 22.051 20.006 1.00 54.34 109 SER A O 1
ATOM 820 N N . PRO A 1 110 ? -29.656 20.143 21.057 1.00 59.12 110 PRO A N 1
ATOM 821 C CA . PRO A 1 110 ? -28.283 19.856 21.441 1.00 59.12 110 PRO A CA 1
ATOM 822 C C . PRO A 1 110 ? -27.458 19.671 20.167 1.00 59.12 110 PRO A C 1
ATOM 824 O O . PRO A 1 110 ? -27.726 18.776 19.364 1.00 59.12 110 PRO A O 1
ATOM 827 N N . PHE A 1 111 ? -26.455 20.526 19.974 1.00 56.41 111 PHE A N 1
ATOM 828 C CA . PHE A 1 111 ? -25.381 20.224 19.042 1.00 56.41 111 PHE A CA 1
ATOM 829 C C . PHE A 1 111 ? -24.758 18.917 19.527 1.00 56.41 111 PHE A C 1
ATOM 831 O O . PHE A 1 111 ? -24.165 18.863 20.604 1.00 56.41 111 PHE A O 1
ATOM 838 N N . VAL A 1 112 ? -24.969 17.841 18.769 1.00 54.28 112 VAL A N 1
ATOM 839 C CA . VAL A 1 112 ? -24.279 16.577 18.997 1.00 54.28 112 VAL A CA 1
ATOM 840 C C . VAL A 1 112 ? -22.818 16.853 18.683 1.00 54.28 112 VAL A C 1
ATOM 842 O O . VAL A 1 112 ? -22.410 16.855 17.524 1.00 54.28 112 VAL A O 1
ATOM 845 N N . THR A 1 113 ? -22.032 17.141 19.717 1.00 49.00 113 THR A N 1
ATOM 846 C CA . THR A 1 113 ? -20.579 17.065 19.634 1.00 49.00 113 THR A CA 1
ATOM 847 C C . THR A 1 113 ? -20.261 15.601 19.374 1.00 49.00 113 THR A C 1
ATOM 849 O O . THR A 1 113 ? -20.185 14.798 20.301 1.00 49.00 113 THR A O 1
ATOM 852 N N . ALA A 1 114 ? -20.166 15.226 18.100 1.00 51.94 114 ALA A N 1
ATOM 853 C CA . ALA A 1 114 ? -19.632 13.939 17.705 1.00 51.94 114 ALA A CA 1
ATOM 854 C C . ALA A 1 114 ? -18.146 13.966 18.061 1.00 51.94 114 ALA A C 1
ATOM 856 O O . ALA A 1 114 ? -17.307 14.391 17.270 1.00 51.94 114 ALA A O 1
ATOM 857 N N . THR A 1 115 ? -17.819 13.583 19.291 1.00 55.12 115 THR A N 1
ATOM 858 C CA . THR A 1 115 ? -16.455 13.214 19.643 1.00 55.12 115 THR A CA 1
ATOM 859 C C . THR A 1 115 ? -16.067 12.105 18.665 1.00 55.12 115 THR A C 1
ATOM 861 O O . THR A 1 115 ? -16.771 11.090 18.637 1.00 55.12 115 THR A O 1
ATOM 864 N N . PRO A 1 116 ? -15.029 12.256 17.822 1.00 54.78 116 PRO A N 1
ATOM 865 C CA . PRO A 1 116 ? -14.570 11.136 17.020 1.00 54.78 116 PRO A CA 1
ATOM 866 C C . PRO A 1 116 ? -14.099 10.056 17.996 1.00 54.78 116 PRO A C 1
ATOM 868 O O . PRO A 1 116 ? -13.065 10.194 18.646 1.00 54.78 116 PRO A O 1
ATOM 871 N N . ALA A 1 117 ? -14.899 9.004 18.159 1.00 55.12 117 ALA A N 1
ATOM 872 C CA . ALA A 1 117 ? -14.575 7.867 19.005 1.00 55.12 117 ALA A CA 1
ATOM 873 C C . ALA A 1 117 ? -13.605 6.955 18.244 1.00 55.12 117 ALA A C 1
ATOM 875 O O . ALA A 1 117 ? -13.956 5.850 17.839 1.00 55.12 117 ALA A O 1
ATOM 876 N N . PHE A 1 118 ? -12.389 7.441 17.986 1.00 62.94 118 PHE A N 1
ATOM 877 C CA . PHE A 1 118 ? -11.319 6.566 17.529 1.00 62.94 118 PHE A CA 1
ATOM 878 C C . PHE A 1 118 ? -10.927 5.663 18.701 1.00 62.94 118 PHE A C 1
ATOM 880 O O . PHE A 1 118 ? -10.422 6.132 19.720 1.00 62.94 118 PHE A O 1
ATOM 887 N N . SER A 1 119 ? -11.223 4.372 18.578 1.00 68.12 119 SER A N 1
ATOM 888 C CA . SER A 1 119 ? -10.834 3.350 19.545 1.00 68.12 119 SER A CA 1
ATOM 889 C C . SER A 1 119 ? -9.555 2.680 19.055 1.00 68.12 119 SER A C 1
ATOM 891 O O . SER A 1 119 ? -9.587 1.937 18.074 1.00 68.12 119 SER A O 1
ATOM 893 N N . LEU A 1 120 ? -8.433 2.930 19.739 1.00 74.44 120 LEU A N 1
ATOM 894 C CA . LEU A 1 120 ? -7.153 2.268 19.450 1.00 74.44 120 LEU A CA 1
ATOM 895 C C . LEU A 1 120 ? -7.252 0.744 19.600 1.00 74.44 120 LEU A C 1
ATOM 897 O O . LEU A 1 120 ? -6.707 0.003 18.789 1.00 74.44 120 LEU A O 1
ATOM 901 N N . ALA A 1 121 ? -8.051 0.277 20.560 1.00 71.31 121 ALA A N 1
ATOM 902 C CA . ALA A 1 121 ? -8.275 -1.145 20.802 1.00 71.31 121 ALA A CA 1
ATOM 903 C C . ALA A 1 121 ? -8.891 -1.894 19.605 1.00 71.31 121 ALA A C 1
ATOM 905 O O . ALA A 1 121 ? -8.792 -3.114 19.531 1.00 71.31 121 ALA A O 1
ATOM 906 N N . THR A 1 122 ? -9.540 -1.185 18.676 1.00 79.19 122 THR A N 1
ATOM 907 C CA . THR A 1 122 ? -10.130 -1.768 17.459 1.00 79.19 122 THR A CA 1
ATOM 908 C C . THR A 1 122 ? -9.467 -1.255 16.185 1.00 79.19 122 THR A C 1
ATOM 910 O O . THR A 1 122 ? -9.942 -1.562 15.093 1.00 79.19 122 THR A O 1
ATOM 913 N N . SER A 1 123 ? -8.416 -0.437 16.293 1.00 88.25 123 SER A N 1
ATOM 914 C CA . SER A 1 123 ? -7.715 0.083 15.127 1.00 88.25 123 SER A CA 1
ATOM 915 C C . SER A 1 123 ? -6.619 -0.879 14.681 1.00 88.25 123 SER A C 1
ATOM 917 O O . SER A 1 123 ? -6.056 -1.645 15.464 1.00 88.25 123 SER A O 1
ATOM 919 N N . THR A 1 124 ? -6.340 -0.851 13.384 1.00 93.38 124 THR A N 1
ATOM 920 C CA . THR A 1 124 ? -5.232 -1.580 12.770 1.00 93.38 124 THR A CA 1
ATOM 921 C C . THR A 1 124 ? -4.270 -0.563 12.187 1.00 93.38 124 THR A C 1
ATOM 923 O O . THR A 1 124 ? -4.690 0.411 11.562 1.00 93.38 124 THR A O 1
ATOM 926 N N . ILE A 1 125 ? -2.979 -0.789 12.392 1.00 95.00 125 ILE A N 1
ATOM 927 C CA . ILE A 1 125 ? -1.905 0.016 11.828 1.00 95.00 125 ILE A CA 1
ATOM 928 C C . ILE A 1 125 ? -1.228 -0.823 10.755 1.00 95.00 125 ILE A C 1
ATOM 930 O O . ILE A 1 125 ? -0.697 -1.892 11.052 1.00 95.00 125 ILE A O 1
ATOM 934 N N . ALA A 1 126 ? -1.226 -0.325 9.520 1.00 97.06 126 ALA A N 1
ATOM 935 C CA . ALA A 1 126 ? -0.394 -0.859 8.454 1.00 97.06 126 ALA A CA 1
ATOM 936 C C . ALA A 1 126 ? 0.915 -0.074 8.389 1.00 97.06 126 ALA A C 1
ATOM 938 O O . ALA A 1 126 ? 0.910 1.157 8.407 1.00 97.06 126 ALA A O 1
ATOM 939 N N . TYR A 1 127 ? 2.040 -0.778 8.343 1.00 97.94 127 TYR A N 1
ATOM 940 C CA . TYR A 1 127 ? 3.356 -0.154 8.363 1.00 97.94 127 TYR A CA 1
ATOM 941 C C . TYR A 1 127 ? 4.368 -0.958 7.556 1.00 97.94 127 TYR A C 1
ATOM 943 O O . TYR A 1 127 ? 4.172 -2.136 7.253 1.00 97.94 127 TYR A O 1
ATOM 951 N N . VAL A 1 128 ? 5.468 -0.295 7.210 1.00 98.25 128 VAL A N 1
ATOM 952 C CA . VAL A 1 128 ? 6.607 -0.933 6.555 1.00 98.25 128 VAL A CA 1
ATOM 953 C C . VAL A 1 128 ? 7.507 -1.552 7.619 1.00 98.25 128 VAL A C 1
ATOM 955 O O . VAL A 1 128 ? 7.917 -0.883 8.568 1.00 98.25 128 VAL A O 1
ATOM 958 N N . CYS A 1 129 ? 7.829 -2.827 7.450 1.00 97.88 129 CYS A N 1
ATOM 959 C CA . CYS A 1 129 ? 8.726 -3.591 8.302 1.00 97.88 129 CYS A CA 1
ATOM 960 C C . CYS A 1 129 ? 9.902 -4.122 7.474 1.00 97.88 129 CYS A C 1
ATOM 962 O O . CYS A 1 129 ? 9.728 -4.549 6.337 1.00 97.88 129 CYS A O 1
ATOM 964 N N . TYR A 1 130 ? 11.109 -4.113 8.040 1.00 97.81 130 TYR A N 1
ATOM 965 C CA . TYR A 1 130 ? 12.299 -4.615 7.352 1.00 97.81 130 TYR A CA 1
ATOM 966 C C . TYR A 1 130 ? 12.581 -6.057 7.774 1.00 97.81 130 TYR A C 1
ATOM 968 O O . TYR A 1 130 ? 13.012 -6.312 8.901 1.00 97.81 130 TYR A O 1
ATOM 976 N N . ILE A 1 131 ? 12.315 -7.009 6.879 1.00 97.00 131 ILE A N 1
ATOM 977 C CA . ILE A 1 131 ? 12.404 -8.446 7.156 1.00 97.00 131 ILE A CA 1
ATOM 978 C C . ILE A 1 131 ? 13.257 -9.107 6.075 1.00 97.00 131 ILE A C 1
ATOM 980 O O . ILE A 1 131 ? 13.037 -8.925 4.882 1.00 97.00 131 ILE A O 1
ATOM 984 N N . ASN A 1 132 ? 14.252 -9.897 6.489 1.00 96.06 132 ASN A N 1
ATOM 985 C CA . ASN A 1 132 ? 15.133 -10.659 5.591 1.00 96.06 132 ASN A CA 1
ATOM 986 C C . ASN A 1 132 ? 15.835 -9.829 4.498 1.00 96.06 132 ASN A C 1
ATOM 988 O O . ASN A 1 132 ? 16.183 -10.368 3.448 1.00 96.06 132 ASN A O 1
ATOM 992 N N . GLY A 1 133 ? 16.076 -8.539 4.745 1.00 97.25 133 GLY A N 1
ATOM 993 C CA . GLY A 1 133 ? 16.746 -7.657 3.788 1.00 97.25 133 GLY A CA 1
ATOM 994 C C . GLY A 1 133 ? 15.815 -6.907 2.833 1.00 97.25 133 GLY A C 1
ATOM 995 O O . GLY A 1 133 ? 16.308 -6.238 1.929 1.00 97.25 133 GLY A O 1
ATOM 996 N N . TYR A 1 134 ? 14.499 -7.025 3.015 1.00 98.12 134 TYR A N 1
ATOM 997 C CA . TYR A 1 134 ? 13.492 -6.411 2.156 1.00 98.12 134 TYR A CA 1
ATOM 998 C C . TYR A 1 134 ? 12.492 -5.609 2.984 1.00 98.12 134 TYR A C 1
ATOM 1000 O O . TYR A 1 134 ? 12.125 -6.009 4.092 1.00 98.12 134 TYR A O 1
ATOM 1008 N N . ASP A 1 135 ? 12.026 -4.495 2.427 1.00 98.38 135 ASP A N 1
ATOM 1009 C CA . ASP A 1 135 ? 10.880 -3.768 2.964 1.00 98.38 135 ASP A CA 1
ATOM 1010 C C . ASP A 1 135 ? 9.609 -4.543 2.639 1.00 98.38 135 ASP A C 1
ATOM 1012 O O . ASP A 1 135 ? 9.334 -4.848 1.478 1.00 98.38 135 ASP A O 1
ATOM 1016 N N . GLN A 1 136 ? 8.882 -4.922 3.678 1.00 98.50 136 GLN A N 1
ATOM 1017 C CA . GLN A 1 136 ? 7.641 -5.680 3.628 1.00 98.50 136 GLN A CA 1
ATOM 1018 C C . GLN A 1 136 ? 6.543 -4.877 4.316 1.00 98.50 136 GLN A C 1
ATOM 1020 O O . GLN A 1 136 ? 6.812 -3.917 5.040 1.00 98.50 136 GLN A O 1
ATOM 1025 N N . ILE A 1 137 ? 5.295 -5.293 4.136 1.00 98.50 137 ILE A N 1
ATOM 1026 C CA . ILE A 1 137 ? 4.169 -4.697 4.848 1.00 98.50 137 ILE A CA 1
ATOM 1027 C C . ILE A 1 137 ? 3.786 -5.600 6.004 1.00 98.50 137 ILE A C 1
ATOM 1029 O O . ILE A 1 137 ? 3.608 -6.807 5.833 1.00 98.50 137 ILE A O 1
ATOM 1033 N N . CYS A 1 138 ? 3.626 -4.990 7.168 1.00 98.31 138 CYS A N 1
ATOM 1034 C CA . CYS A 1 138 ? 3.136 -5.621 8.375 1.00 98.31 138 CYS A CA 1
ATOM 1035 C C . CYS A 1 138 ? 1.881 -4.892 8.878 1.00 98.31 138 CYS A C 1
ATOM 1037 O O . CYS A 1 138 ? 1.696 -3.698 8.624 1.00 98.31 138 CYS A O 1
ATOM 1039 N N . LEU A 1 139 ? 1.028 -5.617 9.601 1.00 97.56 139 LEU A N 1
ATOM 1040 C CA . LEU A 1 139 ? -0.067 -5.060 10.393 1.00 97.56 139 LEU A CA 1
ATOM 1041 C C . LEU A 1 139 ? 0.210 -5.256 11.876 1.00 97.56 139 LEU A C 1
ATOM 1043 O O . LEU A 1 139 ? 0.892 -6.200 12.264 1.00 97.56 139 LEU A O 1
ATOM 1047 N N . MET A 1 140 ? -0.351 -4.377 12.693 1.00 96.25 140 MET A N 1
ATOM 1048 C CA . MET A 1 140 ? -0.449 -4.535 14.141 1.00 96.25 140 MET A CA 1
ATOM 1049 C C . MET A 1 140 ? -1.732 -3.879 14.643 1.00 96.25 140 MET A C 1
ATOM 1051 O O . MET A 1 140 ? -2.321 -3.048 13.946 1.00 96.25 140 MET A O 1
ATOM 1055 N N . ASN A 1 141 ? -2.170 -4.228 15.848 1.00 94.56 141 ASN A N 1
ATOM 1056 C CA . ASN A 1 141 ? -3.277 -3.527 16.489 1.00 94.56 141 ASN A CA 1
ATOM 1057 C C . ASN A 1 141 ? -2.850 -2.107 16.931 1.00 94.56 141 ASN A C 1
ATOM 1059 O O . ASN A 1 141 ? -1.658 -1.799 17.020 1.00 94.56 141 ASN A O 1
ATOM 1063 N N . GLY A 1 142 ? -3.815 -1.228 17.209 1.00 91.50 142 GLY A N 1
ATOM 1064 C CA . GLY A 1 142 ? -3.559 0.163 17.609 1.00 91.50 142 GLY A CA 1
ATOM 1065 C C . GLY A 1 142 ? -2.770 0.337 18.907 1.00 91.50 142 GLY A C 1
ATOM 1066 O O . GLY A 1 142 ? -2.174 1.389 19.123 1.00 91.50 142 GLY A O 1
ATOM 1067 N N . GLU A 1 143 ? -2.730 -0.700 19.742 1.00 93.06 143 GLU A N 1
ATOM 1068 C CA . GLU A 1 143 ? -1.959 -0.755 20.988 1.00 93.06 143 GLU A CA 1
ATOM 1069 C C . GLU A 1 143 ? -0.529 -1.310 20.767 1.00 93.06 143 GLU A C 1
ATOM 1071 O O . GLU A 1 143 ? 0.253 -1.425 21.710 1.00 93.06 143 GLU A O 1
ATOM 1076 N N . GLY A 1 144 ? -0.168 -1.659 19.524 1.00 91.06 144 GLY A N 1
ATOM 1077 C CA . GLY A 1 144 ? 1.151 -2.164 19.116 1.00 91.06 144 GLY A CA 1
ATOM 1078 C C . GLY A 1 144 ? 1.353 -3.684 19.232 1.00 91.06 144 GLY A C 1
ATOM 1079 O O . GLY A 1 144 ? 2.444 -4.182 18.935 1.00 91.06 144 GLY A O 1
ATOM 1080 N N . GLY A 1 145 ? 0.328 -4.424 19.659 1.00 93.06 145 GLY A N 1
ATOM 1081 C CA . GLY A 1 145 ? 0.295 -5.889 19.701 1.00 93.06 145 GLY A CA 1
ATOM 1082 C C . GLY A 1 145 ? -0.149 -6.532 18.380 1.00 93.06 145 GLY A C 1
ATOM 1083 O O . GLY A 1 145 ? -0.360 -5.850 17.382 1.00 93.06 145 GLY A O 1
ATOM 1084 N N . ASP A 1 146 ? -0.294 -7.862 18.379 1.00 94.00 146 ASP A N 1
ATOM 1085 C CA . ASP A 1 146 ? -0.781 -8.660 17.236 1.00 94.00 146 ASP A CA 1
ATOM 1086 C C . ASP A 1 146 ? -0.062 -8.372 15.907 1.00 94.00 146 ASP A C 1
ATOM 1088 O O . ASP A 1 146 ? -0.676 -8.261 14.847 1.00 94.00 146 ASP A O 1
ATOM 1092 N N . GLN A 1 147 ? 1.264 -8.235 15.966 1.00 96.50 147 GLN A N 1
ATOM 1093 C CA . GLN A 1 147 ? 2.079 -7.981 14.782 1.00 96.50 147 GLN A CA 1
ATOM 1094 C C . GLN A 1 147 ? 2.031 -9.167 13.814 1.00 96.50 147 GLN A C 1
ATOM 1096 O O . GLN A 1 147 ? 2.345 -10.302 14.180 1.00 96.50 147 GLN A O 1
ATOM 1101 N N . GLN A 1 148 ? 1.694 -8.889 12.560 1.00 96.81 148 GLN A N 1
ATOM 1102 C CA . GLN A 1 148 ? 1.596 -9.875 11.495 1.00 96.81 148 GLN A CA 1
ATOM 1103 C C . GLN A 1 148 ? 2.267 -9.361 10.223 1.00 96.81 148 GLN A C 1
ATOM 1105 O O . GLN A 1 148 ? 1.947 -8.282 9.731 1.00 96.81 148 GLN A O 1
ATOM 1110 N N . GLN A 1 149 ? 3.149 -10.171 9.639 1.00 97.50 149 GLN A N 1
ATOM 1111 C CA . GLN A 1 149 ? 3.671 -9.918 8.299 1.00 97.50 149 GLN A CA 1
ATOM 1112 C C . GLN A 1 149 ? 2.586 -10.197 7.246 1.00 97.50 149 GLN A C 1
ATOM 1114 O O . GLN A 1 149 ? 1.918 -11.236 7.264 1.00 97.50 149 GLN A O 1
ATOM 1119 N N . ILE A 1 150 ? 2.381 -9.249 6.334 1.00 97.94 150 ILE A N 1
ATOM 1120 C CA . ILE A 1 150 ? 1.371 -9.340 5.277 1.00 97.94 150 ILE A CA 1
ATOM 1121 C C . ILE A 1 150 ? 1.988 -9.729 3.950 1.00 97.94 150 ILE A C 1
ATOM 1123 O O . ILE A 1 150 ? 1.489 -10.648 3.301 1.00 97.94 150 ILE A O 1
ATOM 1127 N N . THR A 1 151 ? 3.049 -9.049 3.535 1.00 97.81 151 THR A N 1
ATOM 1128 C CA . THR A 1 151 ? 3.748 -9.413 2.306 1.00 97.81 151 THR A CA 1
ATOM 1129 C C . THR A 1 151 ? 4.957 -10.277 2.620 1.00 97.81 151 THR A C 1
ATOM 1131 O O . THR A 1 151 ? 5.658 -10.048 3.600 1.00 97.81 151 THR A O 1
ATOM 1134 N N . GLU A 1 152 ? 5.169 -11.306 1.800 1.00 95.81 152 GLU A N 1
ATOM 1135 C CA . GLU A 1 152 ? 6.275 -12.260 1.924 1.00 95.81 152 GLU A CA 1
ATOM 1136 C C . GLU A 1 152 ? 6.978 -12.395 0.568 1.00 95.81 152 GLU A C 1
ATOM 1138 O O . GLU A 1 152 ? 6.933 -13.426 -0.105 1.00 95.81 152 GLU A O 1
ATOM 1143 N N . THR A 1 153 ? 7.582 -11.299 0.119 1.00 94.88 153 THR A N 1
ATOM 1144 C CA . THR A 1 153 ? 8.272 -11.209 -1.167 1.00 94.88 153 THR A CA 1
ATOM 1145 C C . THR A 1 153 ? 9.775 -11.010 -0.973 1.00 94.88 153 THR A C 1
ATOM 1147 O O . THR A 1 153 ? 10.248 -10.575 0.073 1.00 94.88 153 THR A O 1
ATOM 1150 N N . ARG A 1 154 ? 10.565 -11.345 -1.999 1.00 96.44 154 ARG A N 1
ATOM 1151 C CA . ARG A 1 154 ? 12.001 -11.005 -2.065 1.00 96.44 154 ARG A CA 1
ATOM 1152 C C . ARG A 1 154 ? 12.219 -9.720 -2.862 1.00 96.44 154 ARG A C 1
ATOM 1154 O O . ARG A 1 154 ? 13.125 -9.633 -3.688 1.00 96.44 154 ARG A O 1
ATOM 1161 N N . THR A 1 155 ? 11.315 -8.772 -2.664 1.00 97.06 155 THR A N 1
ATOM 1162 C CA . THR A 1 155 ? 11.263 -7.471 -3.329 1.00 97.06 155 THR A CA 1
ATOM 1163 C C . THR A 1 155 ? 10.757 -6.432 -2.340 1.00 97.06 155 THR A C 1
ATOM 1165 O O . THR A 1 155 ? 10.326 -6.773 -1.246 1.00 97.06 155 THR A O 1
ATOM 1168 N N . THR A 1 156 ? 10.810 -5.167 -2.726 1.00 98.06 156 THR A N 1
ATOM 1169 C CA . THR A 1 156 ? 10.380 -4.047 -1.894 1.00 98.06 156 THR A CA 1
ATOM 1170 C C . THR A 1 156 ? 8.875 -3.801 -2.031 1.00 98.06 156 THR A C 1
ATOM 1172 O O . THR A 1 156 ? 8.379 -3.635 -3.148 1.00 98.06 156 THR A O 1
ATOM 1175 N N . ASP A 1 157 ? 8.177 -3.739 -0.898 1.00 98.38 157 ASP A N 1
ATOM 1176 C CA . ASP A 1 157 ? 6.780 -3.323 -0.764 1.00 98.38 157 ASP A CA 1
ATOM 1177 C C . ASP A 1 157 ? 6.699 -2.084 0.158 1.00 98.38 157 ASP A C 1
ATOM 1179 O O . ASP A 1 157 ? 7.209 -2.102 1.278 1.00 98.38 157 ASP A O 1
ATOM 1183 N N . PHE A 1 158 ? 6.057 -1.004 -0.298 1.00 97.31 158 PHE A N 1
ATOM 1184 C CA . PHE A 1 158 ? 5.985 0.282 0.410 1.00 97.31 158 PHE A CA 1
ATOM 1185 C C . PHE A 1 158 ? 4.596 0.923 0.356 1.00 97.31 158 PHE A C 1
ATOM 1187 O O . PHE A 1 158 ? 3.739 0.537 -0.435 1.00 97.31 158 PHE A O 1
ATOM 1194 N N . TYR A 1 159 ? 4.426 1.972 1.166 1.00 98.00 159 TYR A N 1
ATOM 1195 C CA 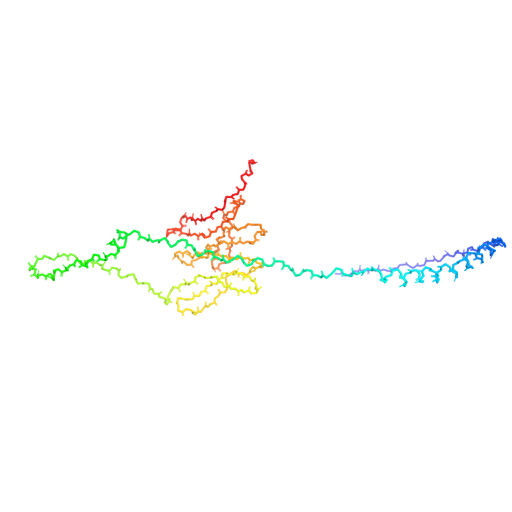. TYR A 1 159 ? 3.258 2.854 1.177 1.00 98.00 159 TYR A CA 1
ATOM 1196 C C . TYR A 1 159 ? 1.920 2.113 1.343 1.00 98.00 159 TYR A C 1
ATOM 1198 O O . TYR A 1 159 ? 1.067 2.182 0.457 1.00 98.00 159 TYR A O 1
ATOM 1206 N N . PRO A 1 160 ? 1.738 1.369 2.449 1.00 97.88 160 PRO A N 1
ATOM 1207 C CA . PRO A 1 160 ? 0.476 0.698 2.706 1.00 97.88 160 PRO A CA 1
ATOM 1208 C C . PRO A 1 160 ? -0.654 1.701 2.981 1.00 97.88 160 PRO A C 1
ATOM 1210 O O . PRO A 1 160 ? -0.496 2.595 3.809 1.00 97.88 160 PRO A O 1
ATOM 1213 N N . SER A 1 161 ? -1.812 1.487 2.359 1.00 96.69 161 SER A N 1
ATOM 1214 C CA . SER A 1 161 ? -3.070 2.190 2.631 1.00 96.69 161 SER A CA 1
ATOM 1215 C C . SER A 1 161 ? -4.179 1.162 2.859 1.00 96.69 161 SER A C 1
ATOM 1217 O O . SER A 1 161 ? -4.524 0.375 1.972 1.00 96.69 161 SER A O 1
ATOM 1219 N N . LEU A 1 162 ? -4.681 1.103 4.095 1.00 94.50 162 LEU A N 1
ATOM 1220 C CA . LEU A 1 162 ? -5.729 0.169 4.505 1.00 94.50 162 LEU A CA 1
ATOM 1221 C C . LEU A 1 162 ? -7.098 0.713 4.082 1.00 94.50 162 LEU A C 1
ATOM 1223 O O . LEU A 1 162 ? -7.382 1.897 4.265 1.00 94.50 162 LEU A O 1
ATOM 1227 N N . SER A 1 163 ? -7.969 -0.147 3.558 1.00 92.06 163 SER A N 1
ATOM 1228 C CA . SER A 1 163 ? -9.342 0.249 3.259 1.00 92.06 163 SER A CA 1
ATOM 1229 C C . SER A 1 163 ? -10.096 0.650 4.540 1.00 92.06 163 SER A C 1
ATOM 1231 O O . SER A 1 163 ? -9.819 0.108 5.614 1.00 92.06 163 SER A O 1
ATOM 1233 N N . PRO A 1 164 ? -11.090 1.556 4.460 1.00 86.81 164 PRO A N 1
ATOM 1234 C CA . PRO A 1 164 ? -11.871 1.978 5.628 1.00 86.81 164 PRO A CA 1
ATOM 1235 C C . PRO A 1 164 ? -12.581 0.836 6.370 1.00 86.81 164 PRO A C 1
ATOM 1237 O O . PRO A 1 164 ? -12.832 0.943 7.567 1.00 86.81 164 PRO A O 1
ATOM 1240 N N . ASP A 1 165 ? -12.907 -0.253 5.669 1.00 89.25 165 ASP A N 1
ATOM 1241 C CA . ASP A 1 165 ? -13.505 -1.463 6.243 1.00 89.25 165 ASP A CA 1
ATOM 1242 C C . ASP A 1 165 ? -12.471 -2.471 6.784 1.00 89.25 165 ASP A C 1
ATOM 1244 O O . ASP A 1 165 ? -12.853 -3.492 7.353 1.00 89.25 165 ASP A O 1
ATOM 1248 N N . GLY A 1 166 ? -11.172 -2.201 6.613 1.00 91.25 166 GLY A N 1
ATOM 1249 C CA . GLY A 1 166 ? -10.071 -3.043 7.076 1.00 91.25 166 GLY A CA 1
ATOM 1250 C C . GLY A 1 166 ? -9.900 -4.361 6.319 1.00 91.25 166 GLY A C 1
ATOM 1251 O O . GLY A 1 166 ? -9.161 -5.225 6.785 1.00 91.25 166 GLY A O 1
ATOM 1252 N N . ARG A 1 167 ? -10.582 -4.559 5.182 1.00 93.00 167 ARG A N 1
ATOM 1253 C CA . ARG A 1 167 ? -10.592 -5.841 4.448 1.00 93.00 167 ARG A CA 1
ATOM 1254 C C . ARG A 1 167 ? -9.571 -5.902 3.323 1.00 93.00 167 ARG A C 1
ATOM 1256 O O . ARG A 1 167 ? -9.212 -6.991 2.875 1.00 93.00 167 ARG A O 1
ATOM 1263 N N . SER A 1 168 ? -9.104 -4.754 2.852 1.00 94.69 168 SER A N 1
ATOM 1264 C CA . SER A 1 168 ? -8.171 -4.674 1.740 1.00 94.69 168 SER A CA 1
ATOM 1265 C C . SER A 1 168 ? -7.037 -3.700 2.015 1.00 94.69 168 SER A C 1
ATOM 1267 O O . SER A 1 168 ? -7.140 -2.791 2.834 1.00 94.69 168 SER A O 1
ATOM 1269 N N . LEU A 1 169 ? -5.934 -3.905 1.308 1.00 96.81 169 LEU A N 1
ATOM 1270 C CA . LEU A 1 169 ? -4.707 -3.142 1.458 1.00 96.81 169 LEU A CA 1
ATOM 1271 C C . LEU A 1 169 ? -4.185 -2.748 0.078 1.00 96.81 169 LEU A C 1
ATOM 1273 O O . LEU A 1 169 ? -3.883 -3.619 -0.739 1.00 96.81 169 LEU A O 1
ATOM 1277 N N . LEU A 1 170 ? -4.054 -1.447 -0.161 1.00 97.81 170 LEU A N 1
ATOM 1278 C CA . LEU A 1 170 ? -3.301 -0.905 -1.284 1.00 97.81 170 LEU A CA 1
ATOM 1279 C C . LEU A 1 170 ? -1.849 -0.700 -0.895 1.00 97.81 170 LEU A C 1
ATOM 1281 O O . LEU A 1 170 ? -1.557 -0.332 0.239 1.00 97.81 170 LEU A O 1
ATOM 1285 N N . PHE A 1 171 ? -0.943 -0.926 -1.837 1.00 98.56 171 PHE A N 1
ATOM 1286 C CA . PHE A 1 171 ? 0.473 -0.655 -1.642 1.00 98.56 171 PHE A CA 1
ATOM 1287 C C . PHE A 1 171 ? 1.238 -0.650 -2.962 1.00 98.56 171 PHE A C 1
ATOM 1289 O O . PHE A 1 171 ? 0.788 -1.216 -3.961 1.00 98.56 171 PHE A O 1
ATOM 1296 N N . SER A 1 172 ? 2.417 -0.039 -2.951 1.00 98.56 172 SER A N 1
ATOM 1297 C CA . SER A 1 172 ? 3.367 -0.091 -4.062 1.00 98.56 172 SER A CA 1
ATOM 1298 C C . SER A 1 172 ? 4.293 -1.291 -3.921 1.00 98.56 172 SER A C 1
ATOM 1300 O O . SER A 1 172 ? 4.817 -1.545 -2.838 1.00 98.56 172 SER A O 1
ATOM 1302 N N . SER A 1 173 ? 4.551 -2.005 -5.015 1.00 98.50 173 SER A N 1
ATOM 1303 C CA . SER A 1 173 ? 5.423 -3.180 -5.009 1.00 98.50 173 SER A CA 1
ATOM 1304 C C . SER A 1 173 ? 6.307 -3.275 -6.241 1.00 98.50 173 SER A C 1
ATOM 1306 O O . SER A 1 173 ? 5.831 -3.140 -7.367 1.00 98.50 173 SER A O 1
ATOM 1308 N N . LEU A 1 174 ? 7.572 -3.635 -6.015 1.00 97.81 174 LEU A N 1
ATOM 1309 C CA . LEU A 1 174 ? 8.556 -3.942 -7.056 1.00 97.81 174 LEU A CA 1
ATOM 1310 C C . LEU A 1 174 ? 8.538 -5.427 -7.477 1.00 97.81 174 LEU A C 1
ATOM 1312 O O . LEU A 1 174 ? 9.466 -5.923 -8.114 1.00 97.81 174 LEU A O 1
ATOM 1316 N N . ARG A 1 175 ? 7.497 -6.190 -7.122 1.00 96.94 175 ARG A N 1
ATOM 1317 C CA . ARG A 1 175 ? 7.429 -7.639 -7.405 1.00 96.94 175 ARG A CA 1
ATOM 1318 C C . ARG A 1 175 ? 7.439 -8.012 -8.888 1.00 96.94 175 ARG A C 1
ATOM 1320 O O . ARG A 1 175 ? 7.698 -9.166 -9.216 1.00 96.94 175 ARG A O 1
ATOM 1327 N N . ASN A 1 176 ? 7.150 -7.061 -9.778 1.00 94.50 176 ASN A N 1
ATOM 1328 C CA . ASN A 1 176 ? 7.257 -7.260 -11.225 1.00 94.50 176 ASN A CA 1
ATOM 1329 C C . ASN A 1 176 ? 8.730 -7.275 -11.714 1.00 94.50 176 ASN A C 1
ATOM 1331 O O . ASN A 1 176 ? 8.990 -7.673 -12.848 1.00 94.50 176 ASN A O 1
ATOM 1335 N N . GLY A 1 177 ? 9.680 -6.844 -10.869 1.00 94.94 177 GLY A N 1
ATOM 1336 C CA . GLY A 1 177 ? 11.116 -6.781 -11.140 1.00 94.94 177 GLY A CA 1
ATOM 1337 C C . GLY A 1 177 ? 11.603 -5.600 -11.993 1.00 94.94 177 GLY A C 1
ATOM 1338 O O . GLY A 1 177 ? 12.784 -5.578 -12.334 1.00 94.94 177 GLY A O 1
ATOM 1339 N N . ARG A 1 178 ? 10.740 -4.649 -12.367 1.00 94.06 178 ARG A N 1
ATOM 1340 C CA . ARG A 1 178 ? 11.058 -3.536 -13.281 1.00 94.06 178 ARG A CA 1
ATOM 1341 C C . ARG A 1 178 ? 10.725 -2.157 -12.717 1.00 94.06 178 ARG A C 1
ATOM 1343 O O . ARG A 1 178 ? 11.580 -1.285 -12.768 1.00 94.06 178 ARG A O 1
ATOM 1350 N N . GLU A 1 179 ? 9.507 -1.975 -12.225 1.00 95.44 179 GLU A N 1
ATOM 1351 C CA . GLU A 1 179 ? 8.956 -0.687 -11.781 1.00 95.44 179 GLU A CA 1
ATOM 1352 C C . GLU A 1 179 ? 7.999 -0.918 -10.608 1.00 95.44 179 GLU A C 1
ATOM 1354 O O . GLU A 1 179 ? 7.457 -2.016 -10.452 1.00 95.44 179 GLU A O 1
ATOM 1359 N N . PHE A 1 180 ? 7.777 0.094 -9.776 1.00 97.50 180 PHE A N 1
ATOM 1360 C CA . PHE A 1 180 ? 6.754 0.001 -8.739 1.00 97.50 180 PHE A CA 1
ATOM 1361 C C . PHE A 1 180 ? 5.355 0.057 -9.355 1.00 97.50 180 PHE A C 1
ATOM 1363 O O . PHE A 1 180 ? 4.969 1.047 -9.973 1.00 97.50 180 PHE A O 1
ATOM 1370 N N . ASP A 1 181 ? 4.557 -0.983 -9.124 1.00 98.00 181 ASP A N 1
ATOM 1371 C CA . ASP A 1 181 ? 3.126 -0.953 -9.420 1.00 98.00 181 ASP A CA 1
ATOM 1372 C C . ASP A 1 181 ? 2.299 -0.892 -8.151 1.00 98.00 181 ASP A C 1
ATOM 1374 O O . ASP A 1 181 ? 2.730 -1.324 -7.080 1.00 98.00 181 ASP A O 1
ATOM 1378 N N . ILE A 1 182 ? 1.059 -0.445 -8.307 1.00 98.25 182 ILE A N 1
ATOM 1379 C CA . ILE A 1 182 ? 0.061 -0.495 -7.252 1.00 98.25 182 ILE A CA 1
ATOM 1380 C C . ILE A 1 182 ? -0.606 -1.862 -7.263 1.00 98.25 182 ILE A C 1
ATOM 1382 O O . ILE A 1 182 ? -1.095 -2.336 -8.294 1.00 98.25 182 ILE A O 1
ATOM 1386 N N . TYR A 1 183 ? -0.661 -2.470 -6.087 1.00 98.25 183 TYR A N 1
ATOM 1387 C CA . TYR A 1 183 ? -1.364 -3.713 -5.836 1.00 98.25 183 TYR A CA 1
ATOM 1388 C C . TYR A 1 183 ? -2.459 -3.493 -4.804 1.00 98.25 183 TYR A C 1
ATOM 1390 O O . TYR A 1 183 ? -2.285 -2.740 -3.849 1.00 98.25 183 TYR A O 1
ATOM 1398 N N . LEU A 1 184 ? -3.566 -4.202 -4.995 1.00 97.62 184 LEU A N 1
ATOM 1399 C CA . LEU A 1 184 ? -4.629 -4.380 -4.022 1.00 97.62 184 LEU A CA 1
ATOM 1400 C C . LEU A 1 184 ? -4.564 -5.814 -3.501 1.00 97.62 184 LEU A C 1
ATOM 1402 O O . LEU A 1 184 ? -4.585 -6.763 -4.287 1.00 97.62 184 LEU A O 1
ATOM 1406 N N . MET A 1 185 ? -4.483 -5.973 -2.186 1.00 97.75 185 MET A N 1
ATOM 1407 C CA . MET A 1 185 ? -4.576 -7.263 -1.515 1.00 97.75 185 MET A CA 1
ATOM 1408 C C . MET A 1 185 ? -5.880 -7.356 -0.734 1.00 97.75 185 MET A C 1
ATOM 1410 O O . MET A 1 185 ? -6.206 -6.450 0.025 1.00 97.75 185 MET A O 1
ATOM 1414 N N . ASP A 1 186 ? -6.576 -8.479 -0.866 1.00 96.94 186 ASP A N 1
ATOM 1415 C CA . ASP A 1 186 ? -7.612 -8.890 0.078 1.00 96.94 186 ASP A CA 1
ATOM 1416 C C . ASP A 1 186 ? -6.947 -9.552 1.297 1.00 96.94 186 ASP A C 1
ATOM 1418 O O . ASP A 1 186 ? -6.172 -10.500 1.151 1.00 96.94 186 ASP A O 1
ATOM 1422 N N . LEU A 1 187 ? -7.192 -9.033 2.500 1.00 96.00 187 LEU A N 1
ATOM 1423 C CA . LEU A 1 187 ? -6.456 -9.435 3.704 1.00 96.00 187 LEU A CA 1
ATOM 1424 C C . LEU A 1 187 ? -6.896 -10.790 4.272 1.00 96.00 187 LEU A C 1
ATOM 1426 O O . LEU A 1 187 ? -6.112 -11.434 4.972 1.00 96.00 187 LEU A O 1
ATOM 1430 N N . GLU A 1 188 ? -8.110 -11.243 3.956 1.00 95.25 188 GLU A N 1
ATOM 1431 C CA . GLU A 1 188 ? -8.633 -12.537 4.404 1.00 95.25 188 GLU A CA 1
ATOM 1432 C C . GLU A 1 188 ? -8.104 -13.672 3.520 1.00 95.25 188 GLU A C 1
ATOM 1434 O O . GLU A 1 188 ? -7.495 -14.627 4.000 1.00 95.25 188 GLU A O 1
ATOM 1439 N N . SER A 1 189 ? -8.288 -13.545 2.208 1.00 96.94 189 SER A N 1
ATOM 1440 C CA . SER A 1 189 ? -7.897 -14.552 1.219 1.00 96.94 189 SER A CA 1
ATOM 1441 C C . SER A 1 189 ? -6.432 -14.468 0.793 1.00 96.94 189 SER A C 1
ATOM 1443 O O . SER A 1 189 ? -5.920 -15.409 0.188 1.00 96.94 189 SER A O 1
ATOM 1445 N N . ARG A 1 190 ? -5.757 -13.346 1.077 1.00 95.25 190 ARG A N 1
ATOM 1446 C CA . ARG A 1 190 ? -4.412 -13.000 0.577 1.00 95.25 190 ARG A CA 1
ATOM 1447 C C . ARG A 1 190 ? -4.311 -12.933 -0.948 1.00 95.25 190 ARG A C 1
ATOM 1449 O O . ARG A 1 190 ? -3.210 -12.941 -1.502 1.00 95.25 190 ARG A O 1
ATOM 1456 N N . ASN A 1 191 ? -5.447 -12.825 -1.634 1.00 96.94 191 ASN A N 1
ATOM 1457 C CA . ASN A 1 191 ? -5.477 -12.622 -3.074 1.00 96.94 191 ASN A CA 1
ATOM 1458 C C . ASN A 1 191 ? -4.933 -11.241 -3.433 1.00 96.94 191 ASN A C 1
ATOM 1460 O O . ASN A 1 191 ? -5.168 -10.261 -2.730 1.00 96.94 191 ASN A O 1
ATOM 1464 N N . LEU A 1 192 ? -4.220 -11.177 -4.553 1.00 96.75 192 LEU A N 1
ATOM 1465 C CA . LEU A 1 192 ? -3.522 -9.989 -5.025 1.00 96.75 192 LEU A CA 1
ATOM 1466 C C . LEU A 1 192 ? -3.972 -9.622 -6.431 1.00 96.75 192 LEU A C 1
ATOM 1468 O O . LEU A 1 192 ? -3.979 -10.463 -7.328 1.00 96.75 192 LEU A O 1
ATOM 1472 N N . LEU A 1 193 ? -4.264 -8.343 -6.625 1.00 97.12 193 LEU A N 1
ATOM 1473 C CA . LEU A 1 193 ? -4.603 -7.748 -7.905 1.00 97.12 193 LEU A CA 1
ATOM 1474 C C . LEU A 1 193 ? -3.621 -6.614 -8.206 1.00 97.12 193 LEU A C 1
ATOM 1476 O O . LEU A 1 193 ? -3.471 -5.697 -7.405 1.00 97.12 193 LEU A O 1
ATOM 1480 N N . ARG A 1 194 ? -2.957 -6.670 -9.362 1.00 97.38 194 ARG A N 1
ATOM 1481 C CA . ARG A 1 194 ? -2.149 -5.558 -9.883 1.00 97.38 194 ARG A CA 1
ATOM 1482 C C . ARG A 1 194 ? -3.078 -4.551 -10.561 1.00 97.38 194 ARG A C 1
ATOM 1484 O O . ARG A 1 194 ? -3.946 -4.956 -11.330 1.00 97.38 194 ARG A O 1
ATOM 1491 N N . LEU A 1 195 ? -2.911 -3.265 -10.264 1.00 97.00 195 LEU A N 1
ATOM 1492 C CA . LEU A 1 195 ? -3.795 -2.197 -10.745 1.00 97.00 195 LEU A CA 1
ATOM 1493 C C . LEU A 1 195 ? -3.153 -1.288 -11.798 1.00 97.00 195 LEU A C 1
ATOM 1495 O O . LEU A 1 195 ? -3.871 -0.716 -12.612 1.00 97.00 195 LEU A O 1
ATOM 1499 N N . THR A 1 196 ? -1.826 -1.163 -11.806 1.00 96.31 196 THR A N 1
ATOM 1500 C CA . THR A 1 196 ? -1.078 -0.348 -12.780 1.00 96.31 196 THR A CA 1
ATOM 1501 C C . THR A 1 196 ? -0.141 -1.219 -13.606 1.00 96.31 196 THR A C 1
ATOM 1503 O O . THR A 1 196 ? 0.335 -2.240 -13.110 1.00 96.31 196 THR A O 1
ATOM 1506 N N . TYR A 1 197 ? 0.104 -0.831 -14.861 1.00 94.25 197 TYR A N 1
ATOM 1507 C CA . TYR A 1 197 ? 0.934 -1.581 -15.806 1.00 94.25 197 TYR A CA 1
ATOM 1508 C C . TYR A 1 197 ? 1.645 -0.644 -16.781 1.00 94.25 197 TYR A C 1
ATOM 1510 O O . TYR A 1 197 ? 0.962 0.097 -17.482 1.00 94.25 197 TYR A O 1
ATOM 1518 N N . ASP A 1 198 ? 2.976 -0.714 -16.860 1.00 90.44 198 ASP A N 1
ATOM 1519 C CA . ASP A 1 198 ? 3.785 0.024 -17.841 1.00 90.44 198 ASP A CA 1
ATOM 1520 C C . ASP A 1 198 ? 3.537 1.547 -17.777 1.00 90.44 198 ASP A C 1
ATOM 1522 O O . ASP A 1 198 ? 3.492 2.250 -18.786 1.00 90.44 198 ASP A O 1
ATOM 1526 N N . MET A 1 199 ? 3.353 2.062 -16.556 1.00 90.25 199 MET A N 1
ATOM 1527 C CA . MET A 1 199 ? 3.071 3.476 -16.264 1.00 90.25 199 MET A CA 1
ATOM 1528 C C . MET A 1 199 ? 4.257 4.182 -15.590 1.00 90.25 199 MET A C 1
ATOM 1530 O O . MET A 1 199 ? 4.079 5.250 -15.005 1.00 90.25 199 MET A O 1
ATOM 1534 N N . GLY A 1 200 ? 5.458 3.600 -15.655 1.00 93.25 200 GLY A N 1
ATOM 1535 C CA . GLY A 1 200 ? 6.582 4.030 -14.833 1.00 93.25 200 GLY A CA 1
ATOM 1536 C C . GLY A 1 200 ? 6.374 3.626 -13.377 1.00 93.25 200 GLY A C 1
ATOM 1537 O O . GLY A 1 200 ? 5.493 2.825 -13.056 1.00 93.25 200 GLY A O 1
ATOM 1538 N N . ASP A 1 201 ? 7.160 4.202 -12.473 1.00 96.31 201 ASP A N 1
ATOM 1539 C CA . ASP A 1 201 ? 7.023 3.892 -11.058 1.00 96.31 201 ASP A CA 1
ATOM 1540 C C . ASP A 1 201 ? 5.802 4.589 -10.445 1.00 96.31 201 ASP A C 1
ATOM 1542 O O . ASP A 1 201 ? 5.623 5.803 -10.581 1.00 96.31 201 ASP A O 1
ATOM 1546 N N . ASN A 1 202 ? 4.996 3.821 -9.712 1.00 97.44 202 ASN A N 1
ATOM 1547 C CA . ASN A 1 202 ? 3.761 4.256 -9.072 1.00 97.44 202 ASN A CA 1
ATOM 1548 C C . ASN A 1 202 ? 3.867 4.100 -7.547 1.00 97.44 202 ASN A C 1
ATOM 1550 O O . ASN A 1 202 ? 4.036 2.998 -7.016 1.00 97.44 202 ASN A O 1
ATOM 1554 N N . TYR A 1 203 ? 3.740 5.217 -6.835 1.00 97.25 203 TYR A N 1
ATOM 1555 C CA . TYR A 1 203 ? 4.016 5.358 -5.408 1.00 97.25 203 TYR A CA 1
ATOM 1556 C C . TYR A 1 203 ? 2.829 5.924 -4.631 1.00 97.25 203 TYR A C 1
ATOM 1558 O O . TYR A 1 203 ? 1.991 6.637 -5.185 1.00 97.25 203 TYR A O 1
ATOM 1566 N N . ALA A 1 204 ? 2.827 5.674 -3.318 1.00 97.25 204 ALA A N 1
ATOM 1567 C CA . ALA A 1 204 ? 1.908 6.279 -2.354 1.00 97.25 204 ALA A CA 1
ATOM 1568 C C . ALA A 1 204 ? 0.421 6.196 -2.757 1.00 97.25 204 ALA A C 1
ATOM 1570 O O . ALA A 1 204 ? -0.229 7.236 -2.890 1.00 97.25 204 ALA A O 1
ATOM 1571 N N . PRO A 1 205 ? -0.118 4.982 -2.996 1.00 97.62 205 PRO A N 1
ATOM 1572 C CA . PRO A 1 205 ? -1.530 4.824 -3.292 1.00 97.62 205 PRO A CA 1
ATOM 1573 C C . PRO A 1 205 ? -2.383 5.130 -2.058 1.00 97.62 205 PRO A C 1
ATOM 1575 O O . PRO A 1 205 ? -2.076 4.671 -0.963 1.00 97.62 205 PRO A O 1
ATOM 1578 N N . GLU A 1 206 ? -3.496 5.830 -2.253 1.00 97.00 206 GLU A N 1
ATOM 1579 C CA . GLU A 1 206 ? -4.510 6.054 -1.220 1.00 97.00 206 GLU A CA 1
ATOM 1580 C C . GLU A 1 206 ? -5.905 5.742 -1.758 1.00 97.00 206 GLU A C 1
ATOM 1582 O O . GLU A 1 206 ? -6.260 6.146 -2.873 1.00 97.00 206 GLU A O 1
ATOM 1587 N N . LEU A 1 207 ? -6.704 5.033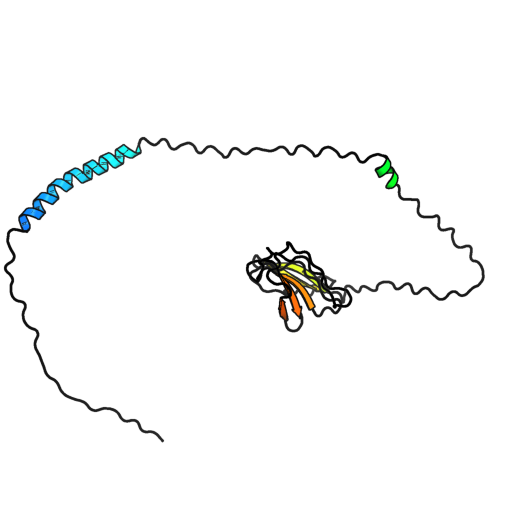 -0.958 1.00 90.94 207 LEU A N 1
ATOM 1588 C CA . LEU A 1 207 ? -8.097 4.721 -1.273 1.00 90.94 207 LEU A CA 1
ATOM 1589 C C . LEU A 1 207 ? -9.010 5.870 -0.824 1.00 90.94 207 LEU A C 1
ATOM 1591 O O . LEU A 1 207 ? -8.856 6.424 0.265 1.00 90.94 207 LEU A O 1
ATOM 1595 N N . SER A 1 208 ? -10.004 6.220 -1.638 1.00 89.88 208 SER A N 1
ATOM 1596 C CA . SER A 1 208 ? -11.041 7.157 -1.208 1.00 89.88 208 SER A CA 1
ATOM 1597 C C . SER A 1 208 ? -11.849 6.588 -0.029 1.00 89.88 208 SER A C 1
ATOM 1599 O O . SER A 1 208 ? -12.014 5.371 0.074 1.00 89.88 208 SER A O 1
ATOM 1601 N N . PRO A 1 209 ? -12.431 7.437 0.842 1.00 87.56 209 PRO A N 1
ATOM 1602 C CA . PRO A 1 209 ? -13.226 6.969 1.984 1.00 87.56 209 PRO A CA 1
ATOM 1603 C C . PRO A 1 209 ? -14.428 6.086 1.616 1.00 87.56 209 PRO A C 1
ATOM 1605 O O . PRO A 1 209 ? -14.905 5.320 2.446 1.00 87.56 209 PRO A O 1
ATOM 1608 N N . ASP A 1 210 ? -14.933 6.201 0.384 1.00 87.62 210 ASP A N 1
ATOM 1609 C CA . ASP A 1 210 ? -16.017 5.371 -0.152 1.00 87.62 210 ASP A CA 1
ATOM 1610 C C . ASP A 1 210 ? -15.527 4.096 -0.866 1.00 87.62 210 ASP A C 1
ATOM 1612 O O . ASP A 1 210 ? -16.341 3.308 -1.342 1.00 87.62 210 ASP A O 1
ATOM 1616 N N . GLY A 1 211 ? -14.211 3.891 -0.970 1.00 85.94 211 GLY A N 1
ATOM 1617 C CA . GLY A 1 211 ? -13.598 2.737 -1.625 1.00 85.94 211 GLY A CA 1
ATOM 1618 C C . GLY A 1 211 ? -13.646 2.745 -3.155 1.00 85.94 211 GLY A C 1
ATOM 1619 O O . GLY A 1 211 ? -13.219 1.773 -3.773 1.00 85.94 211 GLY A O 1
ATOM 1620 N N . THR A 1 212 ? -14.171 3.797 -3.792 1.00 87.81 212 THR A N 1
ATOM 1621 C CA . THR A 1 212 ? -14.446 3.787 -5.241 1.00 87.81 212 THR A CA 1
ATOM 1622 C C . THR A 1 212 ? -13.315 4.329 -6.110 1.00 87.81 212 THR A C 1
ATOM 1624 O O . THR A 1 212 ? -13.339 4.149 -7.330 1.00 87.81 212 THR A O 1
ATOM 1627 N N . ARG A 1 213 ? -12.335 5.022 -5.524 1.00 93.25 213 ARG A N 1
ATOM 1628 C CA . ARG A 1 213 ? -11.250 5.692 -6.249 1.00 93.25 213 ARG A CA 1
ATOM 1629 C C . ARG A 1 213 ? -9.919 5.482 -5.558 1.00 93.25 213 ARG A C 1
ATOM 1631 O O . ARG A 1 213 ? -9.851 5.344 -4.342 1.00 93.25 213 ARG A O 1
ATOM 1638 N N . ILE A 1 214 ? -8.863 5.531 -6.360 1.00 95.31 214 ILE A N 1
ATOM 1639 C CA . ILE A 1 214 ? -7.481 5.457 -5.901 1.00 95.31 214 ILE A CA 1
ATOM 1640 C C . ILE A 1 214 ? -6.744 6.667 -6.457 1.00 95.31 214 ILE A C 1
ATOM 1642 O O . ILE A 1 214 ? -6.904 7.006 -7.631 1.00 95.31 214 ILE A O 1
ATOM 1646 N N . VAL A 1 215 ? -5.947 7.313 -5.613 1.00 96.94 215 VAL A N 1
ATOM 1647 C CA . VAL A 1 215 ? -4.983 8.341 -6.020 1.00 96.94 215 VAL A CA 1
ATOM 1648 C C . VAL A 1 215 ? -3.574 7.829 -5.769 1.00 96.94 215 VAL A C 1
ATOM 1650 O O . VAL A 1 215 ? -3.363 7.071 -4.830 1.00 96.94 215 VAL A O 1
ATOM 1653 N N . PHE A 1 216 ? -2.622 8.210 -6.617 1.00 97.31 216 PHE A N 1
ATOM 1654 C CA . PHE A 1 216 ? -1.223 7.811 -6.488 1.00 97.31 216 PHE A CA 1
ATOM 1655 C C . PHE A 1 216 ? -0.302 8.774 -7.235 1.00 97.31 216 PHE A C 1
ATOM 1657 O O . PHE A 1 216 ? -0.738 9.501 -8.131 1.00 97.31 216 PHE A O 1
ATOM 1664 N N . ALA A 1 217 ? 0.979 8.764 -6.875 1.00 96.44 217 ALA A N 1
ATOM 1665 C CA . ALA A 1 217 ? 2.027 9.464 -7.604 1.00 96.44 217 ALA A CA 1
ATOM 1666 C C . ALA A 1 217 ? 2.622 8.539 -8.668 1.00 96.44 217 ALA A C 1
ATOM 1668 O O . ALA A 1 217 ? 2.915 7.384 -8.380 1.00 96.44 217 ALA A O 1
ATOM 1669 N N . SER A 1 218 ? 2.834 9.044 -9.879 1.00 95.38 218 SER A N 1
ATOM 1670 C CA . SER A 1 218 ? 3.468 8.296 -10.966 1.00 95.38 218 SER A CA 1
ATOM 1671 C C . SER A 1 218 ? 4.612 9.112 -11.553 1.00 95.38 218 SER A C 1
ATOM 1673 O O . SER A 1 218 ? 4.485 10.330 -11.701 1.00 95.38 218 SER A O 1
ATOM 1675 N N . THR A 1 219 ? 5.719 8.458 -11.907 1.00 93.38 219 THR A N 1
ATOM 1676 C CA . THR A 1 219 ? 6.788 9.100 -12.693 1.00 93.38 219 THR A CA 1
ATOM 1677 C C . THR A 1 219 ? 6.394 9.295 -14.158 1.00 93.38 219 THR A C 1
ATOM 1679 O O . THR A 1 219 ? 7.091 10.006 -14.879 1.00 93.38 219 THR A O 1
ATOM 1682 N N . GLY A 1 220 ? 5.282 8.687 -14.589 1.00 81.62 220 GLY A N 1
ATOM 1683 C CA . GLY A 1 220 ? 4.919 8.529 -15.989 1.00 81.62 220 GLY A CA 1
ATOM 1684 C C . GLY A 1 220 ? 5.748 7.425 -16.647 1.00 81.62 220 GLY A C 1
ATOM 1685 O O . GLY A 1 220 ? 6.943 7.279 -16.380 1.00 81.62 220 GLY A O 1
ATOM 1686 N N . GLY A 1 221 ? 5.105 6.634 -17.505 1.00 69.75 221 GLY A N 1
ATOM 1687 C CA . GLY A 1 221 ? 5.800 5.716 -18.401 1.00 69.75 221 GLY A CA 1
ATOM 1688 C C . GLY A 1 221 ? 6.376 6.493 -19.581 1.00 69.75 221 GLY A C 1
ATOM 1689 O O . GLY A 1 221 ? 5.807 7.507 -19.997 1.00 69.75 221 GLY A O 1
ATOM 1690 N N . GLU A 1 222 ? 7.482 6.021 -20.158 1.00 65.12 222 GLU A N 1
ATOM 1691 C CA . GLU A 1 222 ? 7.774 6.380 -21.545 1.00 65.12 222 GLU A CA 1
ATOM 1692 C C . GLU A 1 222 ? 6.568 5.915 -22.366 1.00 65.12 222 GLU A C 1
ATOM 1694 O O . GLU A 1 222 ? 6.295 4.718 -22.439 1.00 65.12 222 GLU A O 1
ATOM 1699 N N . GLY A 1 223 ? 5.795 6.863 -22.903 1.00 52.72 223 GLY A N 1
ATOM 1700 C CA . GLY A 1 223 ? 4.665 6.575 -23.774 1.00 52.72 223 GLY A CA 1
ATOM 1701 C C . GLY A 1 223 ? 5.161 5.835 -25.008 1.00 52.72 223 GLY A C 1
ATOM 1702 O O . GLY A 1 223 ? 5.557 6.450 -25.993 1.00 52.72 223 GLY A O 1
ATOM 1703 N N . GLY A 1 224 ? 5.194 4.509 -24.934 1.00 52.53 224 GLY A N 1
ATOM 1704 C CA . GLY 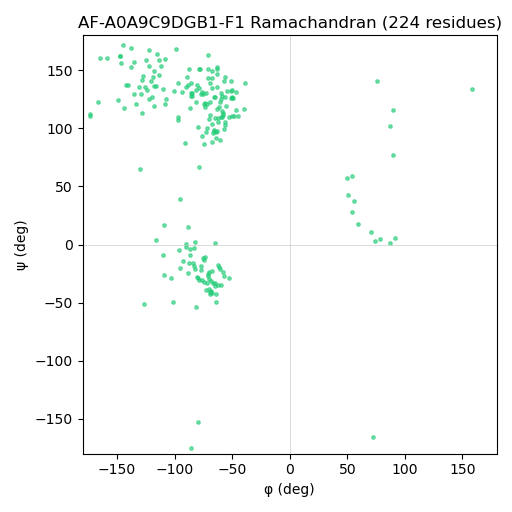A 1 224 ? 5.338 3.660 -26.095 1.00 52.53 224 GLY A CA 1
ATOM 1705 C C . GLY A 1 224 ? 3.998 3.640 -26.800 1.00 52.53 224 GLY A C 1
ATOM 1706 O O . GLY A 1 224 ? 3.142 2.837 -26.438 1.00 52.53 224 GLY A O 1
ATOM 1707 N N . ASP A 1 225 ? 3.818 4.533 -27.773 1.00 47.25 225 ASP A N 1
ATOM 1708 C CA . ASP A 1 225 ? 2.767 4.399 -28.777 1.00 47.25 225 ASP A CA 1
ATOM 1709 C C . ASP A 1 225 ? 2.788 2.953 -29.313 1.00 47.25 225 ASP A C 1
ATOM 1711 O O . ASP A 1 225 ? 3.778 2.517 -29.912 1.00 47.25 225 ASP A O 1
ATOM 1715 N N . GLN A 1 226 ? 1.707 2.209 -29.076 1.00 39.78 226 GLN A N 1
ATOM 1716 C CA . GLN A 1 226 ? 1.385 0.952 -29.756 1.00 39.78 226 GLN A CA 1
ATOM 1717 C C . GLN A 1 226 ? -0.031 1.025 -30.312 1.00 39.78 226 GLN A C 1
ATOM 1719 O O . GLN A 1 226 ? -0.933 1.483 -29.574 1.00 39.78 226 GLN A O 1
#

Nearest PDB structures (foldseek):
  4r40-assembly2_C  TM=9.046E-01  e=5.311E-07  Yersinia pestis CO92
  7mx5-assembly2_B  TM=8.513E-01  e=1.018E-05  Acinetobacter baumannii
  5yzo-assembly1_D  TM=7.878E-01  e=1.646E-04  Deinococcus radiodurans R1 = ATCC 13939 = DSM 20539
  5yzm-assembly1_B  TM=7.807E-01  e=3.073E-04  Deinococcus radiodurans R1 = ATCC 13939 = DSM 20539
  5yzo-assembly1_A  TM=7.730E-01  e=3.644E-04  Deinococcus radiodurans R1 = ATCC 13939 = DSM 20539

Sequence (226 aa):
MTHEPGPHDHILKGRAPRAPRSGRRSTRQRRFTAVLILGAAFIIPMLLVLLIFGQAGRRRPIPTPPFVQFVTATAPPAVELPAAFLQSLSATPPPEFLAPTAAPGTAGSPFVTATPAFSLATSTIAYVCYINGYDQICLMNGEGGDQQQITETRTTDFYPSLSPDGRSLLFSSLRNGREFDIYLMDLESRNLLRLTYDMGDNYAPELSPDGTRIVFASTGGEGGDQ

pLDDT: mean 73.64, std 20.18, range [39.78, 98.56]

Secondary structure (DSSP, 8-state):
---------------PPPPPP-----TTTTTHHHHHHHHHHHHHHHHHHHHHHTTTT--PPP-PPP-------PPPP-----HHHHHHTS-PPPP------------------------GGG-EEEEEEEETTEEEEEEEETTS-S-EE----SS-EEEEEE-TTSSEEEEEE-TTSSS-EEEEEETTT--EEE---SSS-EEEEEE-TTSS-EEEEE--------

Radius of gyration: 43.39 Å; Cα contacts (8 Å, |Δi|>4): 256; chains: 1; bounding box: 105×112×72 Å